Protein AF-A0A8H6MHD5-F1 (afdb_monomer_lite)

Organism: NCBI:txid2175873

pLDDT: mean 73.75, std 21.07, range [32.28, 98.0]

Radius of gyration: 32.0 Å; chains: 1; bounding box: 69×69×95 Å

Foldseek 3Di:
DDQLVVQLVQCQDADPVRHTNHQQDPLQDSSQLSLLQWHDDPPVDRDWNWIAHPQQRDIDGPDDNPDRSNVCCCVRCVPGPPNPDPSSVVSSVVVVVVVVVVVVVVPPPPDPDDDPDDDDDDDDDDDDDDDDDDDDDDDDDDDDDDDDDDDDDDQDWDWDWDDDPRDIDIDTHGDDPDDDDDDDDDDDDDDD

InterPro domains:
  IPR001370 BIR repeat [PF00653] (7-83)
  IPR001370 BIR repeat [PS50143] (7-84)
  IPR001370 BIR repeat [SM00238] (2-85)

Sequence (192 aa):
MSDYSQRLATFYADGPDGQPNTWPIAHIRPEDMAGAGFRFAAEGFNNSDAVVCDECRLHAWSWERKDNPFQQHRDGARQCSYVGTETFERHHGEFLANAASREVVDAPMTPPATPPKRTYKSRRRIKLSPIMTVCSTSPSNDQVFSTTRQEESRAEPVEVSISAGGTTVIIQVTADVGMKGRLARLLGLDLN

Secondary structure (DSSP, 8-state):
--HHHHHHHHTTSBPTTSSB-----SSS-HHHHHHHTEEE---SSTT---EEETTT--EE----TT--HHHHHHHH-TT-SSTTSHHHHHHHHHHHHHHHHHHTTTS------PPP---PPPPPPPPPPPP------------------------PPEEEEEEETTEEEEEEE-------------------

Structure (mmCIF, N/CA/C/O backbone):
data_AF-A0A8H6MHD5-F1
#
_entry.id   AF-A0A8H6MHD5-F1
#
loop_
_atom_site.group_PDB
_atom_site.id
_atom_site.type_symbol
_atom_site.label_atom_id
_atom_site.label_alt_id
_atom_site.label_comp_id
_atom_site.label_asym_id
_atom_site.label_entity_id
_atom_site.label_seq_id
_atom_site.pdbx_PDB_ins_code
_atom_site.Cartn_x
_atom_site.Cartn_y
_atom_site.Cartn_z
_atom_site.occupancy
_atom_site.B_iso_or_equiv
_atom_site.auth_seq_id
_atom_site.auth_comp_id
_atom_site.auth_asym_id
_atom_site.auth_atom_id
_atom_site.pdbx_PDB_model_num
ATOM 1 N N . MET A 1 1 ? -16.094 -5.727 -10.367 1.00 46.75 1 MET A N 1
ATOM 2 C CA . MET A 1 1 ? -14.792 -6.195 -9.844 1.00 46.75 1 MET A CA 1
ATOM 3 C C . MET A 1 1 ? -14.218 -5.044 -9.043 1.00 46.75 1 MET A C 1
ATOM 5 O O . MET A 1 1 ? -14.228 -3.938 -9.562 1.00 46.75 1 MET A O 1
ATOM 9 N N . SER A 1 2 ? -13.897 -5.247 -7.764 1.00 64.62 2 SER A N 1
ATOM 10 C CA . SER A 1 2 ? -13.432 -4.161 -6.898 1.00 64.62 2 SER A CA 1
ATOM 11 C C . SER A 1 2 ? -12.001 -3.765 -7.252 1.00 64.62 2 SER A C 1
ATOM 13 O O . SER A 1 2 ? -11.168 -4.611 -7.572 1.00 64.62 2 SER A O 1
ATOM 15 N N . ASP A 1 3 ? -11.728 -2.472 -7.138 1.00 87.44 3 ASP A N 1
ATOM 16 C CA . ASP A 1 3 ? -10.420 -1.846 -7.344 1.00 87.44 3 ASP A CA 1
ATOM 17 C C . ASP A 1 3 ? -9.305 -2.500 -6.482 1.00 87.44 3 ASP A C 1
ATOM 19 O O . ASP A 1 3 ? -8.165 -2.660 -6.910 1.00 87.44 3 ASP A O 1
ATOM 23 N N . TYR A 1 4 ? -9.667 -3.054 -5.315 1.00 94.12 4 TYR A N 1
ATOM 24 C CA . TYR A 1 4 ? -8.785 -3.874 -4.469 1.00 94.12 4 TYR A CA 1
ATOM 25 C C . TYR A 1 4 ? -8.180 -5.092 -5.186 1.00 94.12 4 TYR A C 1
ATOM 27 O O . TYR A 1 4 ? -6.971 -5.306 -5.119 1.00 94.12 4 TYR A O 1
ATOM 35 N N . SER A 1 5 ? -8.999 -5.903 -5.868 1.00 94.56 5 SER A N 1
ATOM 36 C CA . SER A 1 5 ? -8.520 -7.137 -6.507 1.00 94.56 5 SER A CA 1
ATOM 37 C C . SER A 1 5 ? -7.553 -6.841 -7.649 1.00 94.56 5 SER A C 1
ATOM 39 O O . SER A 1 5 ? -6.607 -7.596 -7.860 1.00 94.56 5 SER A O 1
ATOM 41 N N . GLN A 1 6 ? -7.770 -5.731 -8.358 1.00 93.38 6 GLN A N 1
ATOM 42 C CA . GLN A 1 6 ? -6.880 -5.281 -9.422 1.00 93.38 6 GLN A CA 1
ATOM 43 C C . GLN A 1 6 ? -5.518 -4.866 -8.863 1.00 93.38 6 GLN A C 1
ATOM 45 O O . GLN A 1 6 ? -4.493 -5.301 -9.385 1.00 93.38 6 GLN A O 1
ATOM 50 N N . ARG A 1 7 ? -5.492 -4.098 -7.767 1.00 94.69 7 ARG A N 1
ATOM 51 C CA . ARG A 1 7 ? -4.237 -3.767 -7.082 1.00 94.69 7 ARG A CA 1
ATOM 52 C C . ARG A 1 7 ? -3.519 -5.011 -6.581 1.00 94.69 7 ARG A C 1
ATOM 54 O O . ARG A 1 7 ? -2.331 -5.162 -6.844 1.00 94.69 7 ARG A O 1
ATOM 61 N N . LEU A 1 8 ? -4.232 -5.928 -5.927 1.00 95.25 8 LEU A N 1
ATOM 62 C CA . LEU A 1 8 ? -3.642 -7.152 -5.382 1.00 95.25 8 LEU A CA 1
ATOM 63 C C . LEU A 1 8 ? -3.001 -8.022 -6.470 1.00 95.25 8 LEU A C 1
ATOM 65 O O . LEU A 1 8 ? -1.913 -8.549 -6.265 1.00 95.25 8 LEU A O 1
ATOM 69 N N . ALA A 1 9 ? -3.632 -8.126 -7.641 1.00 93.19 9 ALA A N 1
ATOM 70 C CA . ALA A 1 9 ? -3.104 -8.909 -8.755 1.00 93.19 9 ALA A CA 1
ATOM 71 C C . ALA A 1 9 ? -1.700 -8.455 -9.193 1.00 93.19 9 ALA A C 1
ATOM 73 O O . ALA A 1 9 ? -0.896 -9.284 -9.608 1.00 93.19 9 ALA A O 1
ATOM 74 N N . THR A 1 10 ? -1.367 -7.166 -9.056 1.00 92.12 10 THR A N 1
ATOM 75 C CA . THR A 1 10 ? -0.044 -6.647 -9.455 1.00 92.12 10 THR A CA 1
ATOM 76 C C . THR A 1 10 ? 1.113 -7.205 -8.628 1.00 92.12 10 THR A C 1
ATOM 78 O O . THR A 1 10 ? 2.222 -7.309 -9.140 1.00 92.12 10 THR A O 1
ATOM 81 N N . PHE A 1 11 ? 0.858 -7.628 -7.388 1.00 92.56 11 PHE A N 1
ATOM 82 C CA . PHE A 1 11 ? 1.863 -8.253 -6.521 1.00 92.56 11 PHE A CA 1
ATOM 83 C C . PHE A 1 11 ? 2.180 -9.703 -6.904 1.00 92.56 11 PHE A C 1
ATOM 85 O O . PHE A 1 11 ? 3.102 -10.286 -6.343 1.00 92.56 11 PHE A O 1
ATOM 92 N N . TYR A 1 12 ? 1.402 -10.277 -7.824 1.00 91.19 12 TYR A N 1
ATOM 93 C CA . TYR A 1 12 ? 1.521 -11.662 -8.276 1.00 91.19 12 TYR A CA 1
ATOM 94 C C . TYR A 1 12 ? 1.626 -11.774 -9.805 1.00 91.19 12 TYR A C 1
ATOM 96 O O . TYR A 1 12 ? 1.593 -12.879 -10.340 1.00 91.19 12 TYR A O 1
ATOM 104 N N . ALA A 1 13 ? 1.694 -10.647 -10.518 1.00 87.31 13 ALA A N 1
ATOM 105 C CA . ALA A 1 13 ? 1.804 -10.626 -11.971 1.00 87.31 13 ALA A CA 1
ATOM 106 C C . ALA A 1 13 ? 3.226 -10.993 -12.415 1.00 87.31 13 ALA A C 1
ATOM 108 O O . ALA A 1 13 ? 4.191 -10.669 -11.727 1.00 87.31 13 ALA A O 1
ATOM 109 N N . ASP A 1 14 ? 3.375 -11.597 -13.589 1.00 85.19 14 ASP A N 1
ATOM 110 C CA . ASP A 1 14 ? 4.699 -11.855 -14.153 1.00 85.19 14 ASP A CA 1
ATOM 111 C C . ASP A 1 14 ? 5.391 -10.545 -14.568 1.00 85.19 14 ASP A C 1
ATOM 113 O O . ASP A 1 14 ? 4.764 -9.584 -15.027 1.00 85.19 14 ASP A O 1
ATOM 117 N N . GLY A 1 15 ? 6.699 -10.496 -14.354 1.00 76.88 15 GLY A N 1
ATOM 118 C CA . GLY A 1 15 ? 7.602 -9.443 -14.781 1.00 76.88 15 GLY A CA 1
ATOM 119 C C . GLY A 1 15 ? 7.849 -9.468 -16.293 1.00 76.88 15 GLY A C 1
ATOM 120 O O . GLY A 1 15 ? 7.508 -10.431 -16.986 1.00 76.88 15 GLY A O 1
ATOM 121 N N . PRO A 1 16 ? 8.450 -8.400 -16.843 1.00 73.81 16 PRO A N 1
ATOM 122 C CA . PRO A 1 16 ? 8.707 -8.276 -18.280 1.00 73.81 16 PRO A CA 1
ATOM 123 C C . PRO A 1 16 ? 9.702 -9.317 -18.824 1.00 73.81 16 PRO A C 1
ATOM 125 O O . PRO A 1 16 ? 9.730 -9.568 -20.026 1.00 73.81 16 PRO A O 1
ATOM 128 N N . ASP A 1 17 ? 10.507 -9.925 -17.954 1.00 79.06 17 ASP A N 1
ATOM 129 C CA . ASP A 1 17 ? 11.437 -11.021 -18.235 1.00 79.06 17 ASP A CA 1
ATOM 130 C C . ASP A 1 17 ? 10.783 -12.416 -18.135 1.00 79.06 17 ASP A C 1
ATOM 132 O O . ASP A 1 17 ? 11.456 -13.432 -18.318 1.00 79.06 17 ASP A O 1
ATOM 136 N N . GLY A 1 18 ? 9.473 -12.477 -17.866 1.00 75.81 18 GLY A N 1
ATOM 137 C CA . GLY A 1 18 ? 8.729 -13.720 -17.665 1.00 75.81 18 GLY A CA 1
ATOM 138 C C . GLY A 1 18 ? 8.979 -14.376 -16.305 1.00 75.81 18 GLY A C 1
ATOM 139 O O . GLY A 1 18 ? 8.553 -15.513 -16.101 1.00 75.81 18 GLY A O 1
ATOM 140 N N . GLN A 1 19 ? 9.668 -13.697 -15.379 1.00 75.88 19 GLN A N 1
ATOM 141 C CA . GLN A 1 19 ? 9.810 -14.143 -13.993 1.00 75.88 19 GLN A CA 1
ATOM 142 C C . GLN A 1 19 ? 8.680 -13.570 -13.134 1.00 75.88 19 GLN A C 1
ATOM 144 O O . GLN A 1 19 ? 8.294 -12.425 -13.339 1.00 75.88 19 GLN A O 1
ATOM 149 N N . PRO A 1 20 ? 8.144 -14.308 -12.150 1.00 73.19 20 PRO A N 1
ATOM 150 C CA . PRO A 1 20 ? 7.066 -13.797 -11.310 1.00 73.19 20 PRO A CA 1
ATOM 151 C C . PRO A 1 20 ? 7.545 -12.592 -10.493 1.00 73.19 20 PRO A C 1
ATOM 153 O O . PRO A 1 20 ? 8.543 -12.688 -9.768 1.00 73.19 20 PRO A O 1
ATOM 156 N N . ASN A 1 21 ? 6.810 -11.474 -10.546 1.00 76.25 21 ASN A N 1
ATOM 157 C CA . ASN A 1 21 ? 7.061 -10.363 -9.636 1.00 76.25 21 ASN A CA 1
ATOM 158 C C . ASN A 1 21 ? 6.780 -10.851 -8.219 1.00 76.25 21 ASN A C 1
ATOM 160 O O . ASN A 1 21 ? 5.635 -11.089 -7.843 1.00 76.25 21 ASN A O 1
ATOM 164 N N . THR A 1 22 ? 7.838 -11.041 -7.441 1.00 82.81 22 THR A N 1
ATOM 165 C CA . THR A 1 22 ? 7.714 -11.515 -6.068 1.00 82.81 22 THR A CA 1
ATOM 166 C C . THR A 1 22 ? 7.890 -10.328 -5.147 1.00 82.81 22 THR A C 1
ATOM 168 O O . THR A 1 22 ? 8.974 -9.750 -5.086 1.00 82.81 22 THR A O 1
ATOM 171 N N . TRP A 1 23 ? 6.822 -9.967 -4.435 1.00 90.44 23 TRP A N 1
ATOM 172 C CA . TRP A 1 23 ? 6.888 -8.970 -3.373 1.00 90.44 23 TRP A CA 1
ATOM 173 C C . TRP A 1 23 ? 8.007 -9.341 -2.380 1.00 90.44 23 TRP A C 1
ATOM 175 O O . TRP A 1 23 ? 7.917 -10.392 -1.737 1.00 90.44 23 TRP A O 1
ATOM 185 N N . PRO A 1 24 ? 9.072 -8.525 -2.249 1.00 89.69 24 PRO A N 1
ATOM 186 C CA . PRO A 1 24 ? 10.291 -8.955 -1.562 1.00 89.69 24 PRO A CA 1
ATOM 187 C C . PRO A 1 24 ? 10.192 -8.858 -0.034 1.00 89.69 24 PRO A C 1
ATOM 189 O O . PRO A 1 24 ? 11.095 -9.286 0.688 1.00 89.69 24 PRO A O 1
ATOM 192 N N . ILE A 1 25 ? 9.095 -8.300 0.486 1.00 91.31 25 ILE A N 1
ATOM 193 C CA . ILE A 1 25 ? 8.945 -7.972 1.901 1.00 91.31 25 ILE A CA 1
ATOM 194 C C . ILE A 1 25 ? 8.013 -8.961 2.596 1.00 91.31 25 ILE A C 1
ATOM 196 O O . ILE A 1 25 ? 6.811 -8.991 2.369 1.00 91.31 25 ILE A O 1
ATOM 200 N N . ALA A 1 26 ? 8.561 -9.740 3.529 1.00 90.56 26 ALA A N 1
ATOM 201 C CA . ALA A 1 26 ? 7.795 -10.759 4.251 1.00 90.56 26 ALA A CA 1
ATOM 202 C C . ALA A 1 26 ? 6.928 -10.211 5.403 1.00 90.56 26 ALA A C 1
ATOM 204 O O . ALA A 1 26 ? 6.016 -10.891 5.876 1.00 90.56 26 ALA A O 1
ATOM 205 N N . HIS A 1 27 ? 7.248 -9.024 5.928 1.00 89.75 27 HIS A N 1
ATOM 206 C CA . HIS A 1 27 ? 6.610 -8.499 7.140 1.00 89.75 27 HIS A CA 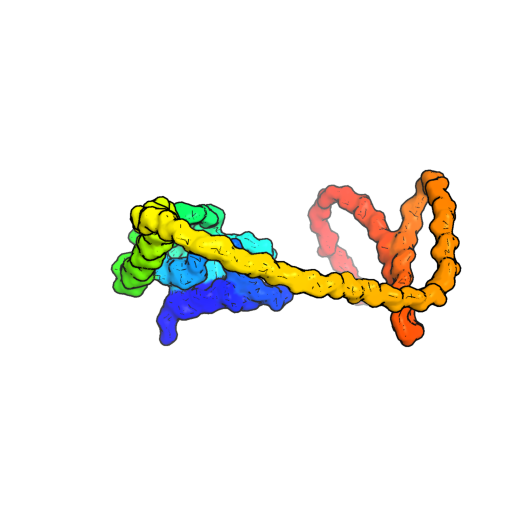1
ATOM 207 C C . HIS A 1 27 ? 5.372 -7.631 6.864 1.00 89.75 27 HIS A C 1
ATOM 209 O O . HIS A 1 27 ? 4.510 -7.557 7.736 1.00 89.75 27 HIS A O 1
ATOM 215 N N . ILE A 1 28 ? 5.253 -7.053 5.665 1.00 94.50 28 ILE A N 1
ATOM 216 C CA . ILE A 1 28 ? 4.036 -6.400 5.168 1.00 94.50 28 ILE A CA 1
ATOM 217 C C . ILE A 1 28 ? 3.480 -7.264 4.049 1.00 94.50 28 ILE A C 1
ATOM 219 O O . ILE A 1 28 ? 4.219 -7.647 3.143 1.00 94.50 28 ILE A O 1
ATOM 223 N N . ARG A 1 29 ? 2.190 -7.585 4.103 1.00 95.00 29 ARG A N 1
ATOM 224 C CA . ARG A 1 29 ? 1.586 -8.473 3.113 1.00 95.00 29 ARG A CA 1
ATOM 225 C C . ARG A 1 29 ? 1.135 -7.689 1.877 1.00 95.00 29 ARG A C 1
ATOM 227 O O . ARG A 1 29 ? 0.675 -6.554 2.020 1.00 95.00 29 ARG A O 1
ATOM 234 N N . PRO A 1 30 ? 1.147 -8.309 0.684 1.00 96.06 30 PRO A N 1
ATOM 235 C CA . PRO A 1 30 ? 0.515 -7.746 -0.510 1.00 96.06 30 PRO A CA 1
ATOM 236 C C . PRO A 1 30 ? -0.940 -7.314 -0.289 1.00 96.06 30 PRO A C 1
ATOM 238 O O . PRO A 1 30 ? -1.372 -6.284 -0.802 1.00 96.06 30 PRO A O 1
ATOM 241 N N . GLU A 1 31 ? -1.694 -8.070 0.518 1.00 96.44 31 GLU A N 1
ATOM 242 C CA . GLU A 1 31 ? -3.085 -7.740 0.845 1.00 96.44 31 GLU A CA 1
ATOM 243 C C . GLU A 1 31 ? -3.211 -6.417 1.606 1.00 96.44 31 GLU A C 1
ATOM 245 O O . GLU A 1 31 ? -4.142 -5.655 1.341 1.00 96.44 31 GLU A O 1
ATOM 250 N N . ASP A 1 32 ? -2.270 -6.130 2.509 1.00 97.31 32 ASP A N 1
ATOM 251 C CA . ASP A 1 32 ? -2.256 -4.900 3.302 1.00 97.31 32 ASP A CA 1
ATOM 252 C C . ASP A 1 32 ? -1.914 -3.696 2.411 1.00 97.31 32 ASP A C 1
ATOM 254 O O . ASP A 1 32 ? -2.564 -2.655 2.499 1.00 97.31 32 ASP A O 1
ATOM 258 N N . MET A 1 33 ? -0.965 -3.859 1.481 1.00 97.31 33 MET A N 1
ATOM 259 C CA . MET A 1 33 ? -0.626 -2.830 0.489 1.00 97.31 33 MET A CA 1
ATOM 260 C C . MET A 1 33 ? -1.803 -2.526 -0.447 1.00 97.31 33 MET A C 1
ATOM 262 O O . MET A 1 33 ? -2.178 -1.364 -0.631 1.00 97.31 33 MET A O 1
ATOM 266 N N . ALA A 1 34 ? -2.438 -3.565 -0.995 1.00 97.25 34 ALA A N 1
ATOM 267 C CA . ALA A 1 34 ? -3.617 -3.419 -1.845 1.00 97.25 34 ALA A CA 1
ATOM 268 C C . ALA A 1 34 ? -4.802 -2.807 -1.080 1.00 97.25 34 ALA A C 1
ATOM 270 O O . ALA A 1 34 ? -5.536 -1.975 -1.627 1.00 97.25 34 ALA A O 1
ATOM 271 N N . GLY A 1 35 ? -4.973 -3.168 0.194 1.00 96.94 35 GLY A N 1
ATOM 272 C CA . GLY A 1 35 ? -5.966 -2.585 1.095 1.00 96.94 35 GLY A CA 1
ATOM 273 C C . GLY A 1 35 ? -5.718 -1.097 1.340 1.00 96.94 35 GLY A C 1
ATOM 274 O O . GLY A 1 35 ? -6.651 -0.296 1.244 1.00 96.94 35 GLY A O 1
ATOM 275 N N . ALA A 1 36 ? -4.455 -0.719 1.540 1.00 97.50 36 ALA A N 1
ATOM 276 C CA . ALA A 1 36 ? -4.022 0.664 1.696 1.00 97.50 36 ALA A CA 1
ATOM 277 C C . ALA A 1 36 ? -4.121 1.484 0.403 1.00 97.50 36 ALA A C 1
ATOM 279 O O . ALA A 1 36 ? -4.013 2.699 0.468 1.00 97.50 36 ALA A O 1
ATOM 280 N N . GLY A 1 37 ? -4.406 0.877 -0.754 1.00 96.62 37 GLY A N 1
ATOM 281 C CA . GLY A 1 37 ? -4.622 1.597 -2.015 1.00 96.62 37 GLY A CA 1
ATOM 282 C C . GLY A 1 37 ? -3.420 1.590 -2.951 1.00 96.62 37 GLY A C 1
ATOM 283 O O . GLY A 1 37 ? -3.415 2.331 -3.933 1.00 96.62 37 GLY A O 1
ATOM 284 N N . PHE A 1 38 ? -2.417 0.764 -2.660 1.00 96.75 38 PHE A N 1
ATOM 285 C CA . PHE A 1 38 ? -1.200 0.652 -3.445 1.00 96.75 38 PHE A CA 1
ATOM 286 C C . PHE A 1 38 ? -1.224 -0.559 -4.380 1.00 96.75 38 PHE A C 1
ATOM 288 O O . PHE A 1 38 ? -1.668 -1.643 -4.004 1.00 96.75 38 PHE A O 1
ATOM 295 N N . ARG A 1 39 ? -0.699 -0.381 -5.591 1.00 94.94 39 ARG A N 1
ATOM 296 C CA . ARG A 1 39 ? -0.308 -1.463 -6.499 1.00 94.94 39 ARG A CA 1
ATOM 297 C C . ARG A 1 39 ? 1.210 -1.581 -6.550 1.00 94.94 39 ARG A C 1
ATOM 299 O O . ARG A 1 39 ? 1.915 -0.589 -6.357 1.00 94.94 39 ARG A O 1
ATOM 306 N N . PHE A 1 40 ? 1.706 -2.775 -6.843 1.00 93.81 40 PHE A N 1
ATOM 307 C CA . PHE A 1 40 ? 3.133 -3.021 -6.977 1.00 93.81 40 PHE A CA 1
ATOM 308 C C . PHE A 1 40 ? 3.697 -2.305 -8.210 1.00 93.81 40 PHE A C 1
ATOM 310 O O . PHE A 1 40 ? 3.130 -2.379 -9.306 1.00 93.81 40 PHE A O 1
ATOM 317 N N . ALA A 1 41 ? 4.803 -1.586 -8.025 1.00 90.12 41 ALA A N 1
ATOM 318 C CA . ALA A 1 41 ? 5.526 -0.900 -9.085 1.00 90.12 41 ALA A CA 1
ATOM 319 C C . ALA A 1 41 ? 6.816 -1.674 -9.386 1.00 90.12 41 ALA A C 1
ATOM 321 O O . ALA A 1 41 ? 7.890 -1.357 -8.878 1.00 90.12 41 ALA A O 1
ATOM 322 N N . ALA A 1 42 ? 6.699 -2.706 -10.226 1.00 74.25 42 ALA A N 1
ATOM 323 C CA . ALA A 1 42 ? 7.834 -3.474 -10.730 1.00 74.25 42 ALA A CA 1
ATOM 324 C C . ALA A 1 42 ? 8.644 -2.638 -11.745 1.00 74.25 42 ALA A C 1
ATOM 326 O O . ALA A 1 42 ? 8.557 -2.829 -12.958 1.00 74.25 42 ALA A O 1
ATOM 327 N N . GLU A 1 43 ? 9.392 -1.644 -11.267 1.00 65.94 43 GLU A N 1
ATOM 328 C CA . GLU A 1 43 ? 10.255 -0.804 -12.102 1.00 65.94 43 GLU A CA 1
ATOM 329 C C . GLU A 1 43 ? 11.536 -1.550 -12.484 1.00 65.94 43 GLU A C 1
ATOM 331 O O . GLU A 1 43 ? 12.561 -1.303 -11.874 1.00 65.94 43 GLU A O 1
ATOM 336 N N . GLY A 1 44 ? 11.500 -2.469 -13.458 1.00 60.00 44 GLY A N 1
ATOM 337 C CA . GLY A 1 44 ? 12.671 -2.988 -14.205 1.00 60.00 44 GLY A CA 1
ATOM 338 C C . GLY A 1 44 ? 13.855 -3.596 -13.420 1.00 60.00 44 GLY A C 1
ATOM 339 O O . GLY A 1 44 ? 14.800 -4.091 -14.030 1.00 60.00 44 GLY A O 1
ATOM 340 N N . PHE A 1 45 ? 13.814 -3.569 -12.093 1.00 63.31 45 PHE A N 1
ATOM 341 C CA . PHE A 1 45 ? 14.812 -4.041 -11.158 1.00 63.31 45 PHE A CA 1
ATOM 342 C C . PHE A 1 45 ? 14.163 -5.157 -10.350 1.00 63.31 45 PHE A C 1
ATOM 344 O O . PHE A 1 45 ? 13.249 -4.930 -9.551 1.00 63.31 45 PHE A O 1
ATOM 351 N N . ASN A 1 46 ? 14.655 -6.373 -10.557 1.00 62.25 46 ASN A N 1
ATOM 352 C CA . ASN A 1 46 ? 14.282 -7.515 -9.739 1.00 62.25 46 ASN A CA 1
ATOM 353 C C . ASN A 1 46 ? 14.670 -7.182 -8.290 1.00 62.25 46 ASN A C 1
ATOM 355 O O . ASN A 1 46 ? 15.839 -6.894 -8.039 1.00 62.25 46 ASN A O 1
ATOM 359 N N . ASN A 1 47 ? 13.695 -7.197 -7.368 1.00 72.50 47 ASN A N 1
ATOM 360 C CA . ASN A 1 47 ? 13.811 -6.863 -5.933 1.00 72.50 47 ASN A CA 1
ATOM 361 C C . ASN A 1 47 ? 13.478 -5.415 -5.497 1.00 72.50 47 ASN A C 1
ATOM 363 O O . ASN A 1 47 ? 13.853 -5.017 -4.394 1.00 72.50 47 ASN A O 1
ATOM 367 N N . SER A 1 48 ? 12.762 -4.624 -6.301 1.00 86.69 48 SER A N 1
ATOM 368 C CA . SER A 1 48 ? 12.162 -3.374 -5.800 1.00 86.69 48 SER A CA 1
ATOM 369 C C . SER A 1 48 ? 10.977 -3.662 -4.869 1.00 86.69 48 SER A C 1
ATOM 371 O O . SER A 1 48 ? 10.185 -4.564 -5.132 1.00 86.69 48 SER A O 1
ATOM 373 N N . ASP A 1 49 ? 10.833 -2.885 -3.799 1.00 92.88 49 ASP A N 1
ATOM 374 C CA . ASP A 1 49 ? 9.658 -2.859 -2.921 1.00 92.88 49 ASP A CA 1
ATOM 375 C C . ASP A 1 49 ? 8.754 -1.643 -3.191 1.00 92.88 49 ASP A C 1
ATOM 377 O O . ASP A 1 49 ? 7.897 -1.283 -2.377 1.00 92.88 49 ASP A O 1
ATOM 381 N N . ALA A 1 50 ? 8.950 -0.992 -4.338 1.00 94.12 50 ALA A N 1
ATOM 382 C CA . ALA A 1 50 ? 8.203 0.191 -4.708 1.00 94.12 50 ALA A CA 1
ATOM 383 C C . ALA A 1 50 ? 6.732 -0.132 -4.982 1.00 94.12 50 ALA A C 1
ATOM 385 O O . ALA A 1 50 ? 6.370 -1.111 -5.643 1.00 94.12 50 ALA A O 1
ATOM 386 N N . VAL A 1 51 ? 5.866 0.752 -4.505 1.00 95.75 51 VAL A N 1
ATOM 387 C CA . VAL A 1 51 ? 4.430 0.702 -4.739 1.00 95.75 51 VAL A CA 1
ATOM 388 C C . VAL A 1 51 ? 3.903 2.090 -5.078 1.00 95.75 51 VAL A C 1
ATOM 390 O O . VAL A 1 51 ? 4.486 3.110 -4.705 1.00 95.75 51 VAL A O 1
ATOM 393 N N . VAL A 1 52 ? 2.779 2.134 -5.788 1.00 95.94 52 VAL A N 1
ATOM 394 C CA . VAL A 1 52 ? 2.141 3.383 -6.210 1.00 95.94 52 VAL A CA 1
ATOM 395 C C . VAL A 1 52 ? 0.639 3.324 -5.987 1.00 95.94 52 VAL A C 1
ATOM 397 O O . VAL A 1 52 ? 0.011 2.293 -6.213 1.00 95.94 52 VAL A O 1
ATOM 400 N N . CYS A 1 53 ? 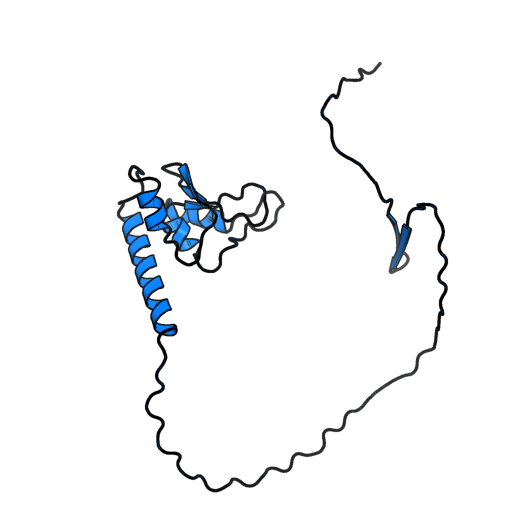0.043 4.426 -5.538 1.00 96.56 53 CYS A N 1
ATOM 401 C CA . CYS A 1 53 ? -1.409 4.539 -5.467 1.00 96.56 53 CYS A CA 1
ATOM 402 C C . CYS A 1 53 ? -2.004 4.914 -6.832 1.00 96.56 53 CYS A C 1
ATOM 404 O O . CYS A 1 53 ? -1.504 5.808 -7.518 1.00 96.56 53 CYS A O 1
ATOM 406 N N . ASP A 1 54 ? -3.102 4.269 -7.222 1.00 91.44 54 ASP A N 1
ATOM 407 C CA . ASP A 1 54 ? -3.764 4.559 -8.496 1.00 91.44 54 ASP A CA 1
ATOM 408 C C . ASP A 1 54 ? -4.477 5.913 -8.522 1.00 91.44 54 ASP A C 1
ATOM 410 O O . ASP A 1 54 ? -4.445 6.591 -9.549 1.00 91.44 54 ASP A O 1
ATOM 414 N N . GLU A 1 55 ? -5.009 6.342 -7.380 1.00 94.75 55 GLU A N 1
ATOM 415 C CA . GLU A 1 55 ? -5.805 7.563 -7.253 1.00 94.75 55 GLU A CA 1
ATOM 416 C C . GLU A 1 55 ? -4.945 8.822 -7.096 1.00 94.75 55 GLU A C 1
ATOM 418 O O . GLU A 1 55 ? -5.103 9.794 -7.831 1.00 94.75 55 GLU A O 1
ATOM 423 N N . CYS A 1 56 ? -4.003 8.818 -6.147 1.00 95.88 56 CYS A N 1
ATOM 424 C CA . CYS A 1 56 ? -3.197 10.003 -5.827 1.00 95.88 56 CYS A CA 1
ATOM 425 C C . CYS A 1 56 ? -1.771 9.961 -6.383 1.00 95.88 56 CYS A C 1
ATOM 427 O O . CYS A 1 56 ? -1.040 10.940 -6.245 1.00 95.88 56 CYS A O 1
ATOM 429 N N . ARG A 1 57 ? -1.355 8.837 -6.986 1.00 95.31 57 ARG A N 1
ATOM 430 C CA . ARG A 1 57 ? 0.008 8.620 -7.507 1.00 95.31 57 ARG A CA 1
ATOM 431 C C . ARG A 1 57 ? 1.125 8.777 -6.471 1.00 95.31 57 ARG A C 1
ATOM 433 O O . ARG A 1 57 ? 2.282 8.958 -6.848 1.00 95.31 57 ARG A O 1
ATOM 440 N N . LEU A 1 58 ? 0.812 8.670 -5.178 1.00 95.94 58 LEU A N 1
ATOM 441 C CA . LEU A 1 58 ? 1.826 8.569 -4.133 1.00 95.94 58 LEU A CA 1
ATOM 442 C C . LEU A 1 58 ? 2.688 7.330 -4.396 1.00 95.94 58 LEU A C 1
ATOM 444 O O . LEU A 1 58 ? 2.151 6.224 -4.466 1.00 95.94 58 LEU A O 1
ATOM 448 N N . HIS A 1 59 ? 3.995 7.536 -4.544 1.00 95.25 59 HIS A N 1
ATOM 449 C CA . HIS A 1 59 ? 4.991 6.472 -4.645 1.00 95.25 59 HIS A CA 1
ATOM 450 C C . HIS A 1 59 ? 5.652 6.282 -3.280 1.00 95.25 59 HIS A C 1
ATOM 452 O O . HIS A 1 59 ? 6.013 7.262 -2.627 1.00 95.25 59 HIS A O 1
ATOM 458 N N . ALA A 1 60 ? 5.803 5.032 -2.858 1.00 95.44 60 ALA A N 1
ATOM 459 C CA . ALA A 1 60 ? 6.443 4.663 -1.602 1.00 95.44 60 ALA A CA 1
ATOM 460 C C . ALA A 1 60 ? 7.317 3.420 -1.808 1.00 95.44 60 ALA A C 1
ATOM 462 O O . ALA A 1 60 ? 6.959 2.525 -2.570 1.00 95.44 60 ALA A O 1
ATOM 463 N N . TRP A 1 61 ? 8.469 3.391 -1.150 1.00 94.62 61 TRP A N 1
ATOM 464 C CA . TRP A 1 61 ? 9.491 2.346 -1.243 1.00 94.62 61 TRP A CA 1
ATOM 465 C C . TRP A 1 61 ? 10.339 2.368 0.033 1.00 94.62 61 TRP A C 1
ATOM 467 O O . TRP A 1 61 ? 10.185 3.276 0.854 1.00 94.62 61 TRP A O 1
ATOM 477 N N . SER A 1 62 ? 11.275 1.426 0.166 1.00 93.75 62 SER A N 1
ATOM 478 C CA . SER A 1 62 ? 12.128 1.269 1.351 1.00 93.75 62 SER A CA 1
ATOM 479 C C . SER A 1 62 ? 11.328 1.010 2.632 1.00 93.75 62 SER A C 1
ATOM 481 O O . SER A 1 62 ? 11.563 1.647 3.658 1.00 93.75 62 SER A O 1
ATOM 483 N N . TRP A 1 63 ? 10.382 0.077 2.566 1.00 95.69 63 TRP A N 1
ATOM 484 C CA . TRP A 1 63 ? 9.491 -0.252 3.671 1.00 95.69 63 TRP A CA 1
ATOM 485 C C . TRP A 1 63 ? 10.211 -0.999 4.799 1.00 95.69 63 TRP A C 1
ATOM 487 O O . TRP A 1 63 ? 10.902 -2.003 4.592 1.00 95.69 63 TRP A O 1
ATOM 497 N N . GLU A 1 64 ? 9.983 -0.538 6.023 1.00 94.62 64 GLU A N 1
ATOM 498 C CA . GLU A 1 64 ? 10.530 -1.103 7.245 1.00 94.62 64 GLU A CA 1
ATOM 499 C C . GLU A 1 64 ? 9.483 -1.862 8.069 1.00 94.62 64 GLU A C 1
ATOM 501 O O . GLU A 1 64 ? 8.272 -1.673 7.969 1.00 94.62 64 GLU A O 1
ATOM 506 N N . ARG A 1 65 ? 9.966 -2.695 9.001 1.00 92.38 65 ARG A N 1
ATOM 507 C CA . ARG A 1 65 ? 9.119 -3.566 9.835 1.00 92.38 65 ARG A CA 1
ATOM 508 C C . ARG A 1 65 ? 8.069 -2.836 10.669 1.00 92.38 65 ARG A C 1
ATOM 510 O O . ARG A 1 65 ? 7.094 -3.458 11.083 1.00 92.38 65 ARG A O 1
ATOM 517 N N . LYS A 1 66 ? 8.305 -1.565 10.974 1.00 92.50 66 LYS A N 1
ATOM 518 C CA . LYS A 1 66 ? 7.420 -0.742 11.804 1.00 92.50 66 LYS A CA 1
ATOM 519 C C . LYS A 1 66 ? 6.460 0.105 10.976 1.00 92.50 66 LYS A C 1
ATOM 521 O O . LYS A 1 66 ? 5.599 0.757 11.565 1.00 92.50 66 LYS A O 1
ATOM 526 N N . ASP A 1 67 ? 6.602 0.100 9.657 1.00 95.56 67 ASP A N 1
ATOM 527 C CA . ASP A 1 67 ? 5.807 0.957 8.799 1.00 95.56 67 ASP A CA 1
ATOM 528 C C . ASP A 1 67 ? 4.375 0.442 8.700 1.00 95.56 67 ASP A C 1
ATOM 530 O O . ASP A 1 67 ? 4.102 -0.758 8.616 1.00 95.56 67 ASP A O 1
ATOM 534 N N . ASN A 1 68 ? 3.439 1.387 8.712 1.00 96.94 68 ASN A N 1
ATOM 535 C CA . ASN A 1 68 ? 2.027 1.129 8.497 1.00 96.94 68 ASN A CA 1
ATOM 536 C C . ASN A 1 68 ? 1.633 1.705 7.126 1.00 96.94 68 ASN A C 1
ATOM 538 O O . ASN A 1 68 ? 1.563 2.933 6.991 1.00 96.94 68 ASN A O 1
ATOM 542 N N . PRO A 1 69 ? 1.309 0.855 6.132 1.00 97.56 69 PRO A N 1
ATOM 543 C CA . PRO A 1 69 ? 0.921 1.300 4.793 1.00 97.56 69 PRO A CA 1
ATOM 544 C C . PRO A 1 69 ? -0.237 2.306 4.781 1.00 97.56 69 PRO A C 1
ATOM 546 O O . PRO A 1 69 ? -0.223 3.271 4.017 1.00 97.56 69 PRO A O 1
ATOM 549 N N . PHE A 1 70 ? -1.223 2.135 5.664 1.00 98.00 70 PHE A N 1
ATOM 550 C CA . PHE A 1 70 ? -2.381 3.025 5.758 1.00 98.00 70 PHE A CA 1
ATOM 551 C C . PHE A 1 70 ? -2.003 4.397 6.323 1.00 98.00 70 PHE A C 1
ATOM 553 O O . PHE A 1 70 ? -2.486 5.420 5.833 1.00 98.00 70 PHE A O 1
ATOM 560 N N . GLN A 1 71 ? -1.124 4.440 7.329 1.00 97.81 71 GLN A N 1
ATOM 561 C CA . GLN A 1 71 ? -0.624 5.706 7.874 1.00 97.81 71 GLN A CA 1
ATOM 562 C C . GLN A 1 71 ? 0.253 6.430 6.858 1.00 97.81 71 GLN A C 1
ATOM 564 O O . GLN A 1 71 ? 0.034 7.612 6.608 1.00 97.81 71 GLN A O 1
ATOM 569 N N . GLN A 1 72 ? 1.166 5.714 6.201 1.00 97.62 72 GLN A N 1
ATOM 570 C CA . GLN A 1 72 ? 2.034 6.293 5.181 1.00 97.62 72 GLN A CA 1
ATOM 571 C C . GLN A 1 72 ? 1.234 6.883 4.016 1.00 97.62 72 GLN A C 1
ATOM 573 O O . GLN A 1 72 ? 1.550 7.978 3.552 1.00 97.62 72 GLN A O 1
ATOM 578 N N . HIS A 1 73 ? 0.145 6.233 3.593 1.00 97.75 73 HIS A N 1
ATOM 579 C CA . HIS A 1 73 ? -0.755 6.814 2.599 1.00 97.75 73 HIS A CA 1
ATOM 580 C C . HIS A 1 73 ? -1.478 8.058 3.134 1.00 97.75 73 HIS A C 1
ATOM 582 O O . HIS A 1 73 ? -1.462 9.108 2.489 1.00 97.75 73 HIS A O 1
ATOM 588 N N . ARG A 1 74 ? -2.072 7.983 4.333 1.00 97.38 74 ARG A N 1
ATOM 589 C CA . ARG A 1 74 ? -2.759 9.126 4.956 1.00 97.38 74 ARG A CA 1
ATOM 590 C C . ARG A 1 74 ? -1.856 10.344 5.103 1.00 97.38 74 ARG A C 1
ATOM 592 O O . ARG A 1 74 ? -2.303 11.457 4.840 1.00 97.38 74 ARG A O 1
ATOM 599 N N . ASP A 1 75 ? -0.619 10.147 5.536 1.00 97.19 75 ASP A N 1
ATOM 600 C CA . ASP A 1 75 ? 0.318 11.236 5.794 1.00 97.19 75 ASP A CA 1
ATOM 601 C C . ASP A 1 75 ? 0.992 11.740 4.516 1.00 97.19 75 ASP A C 1
ATOM 603 O O . ASP A 1 75 ? 1.171 12.951 4.373 1.00 97.19 75 ASP A O 1
ATOM 607 N N . GLY A 1 76 ? 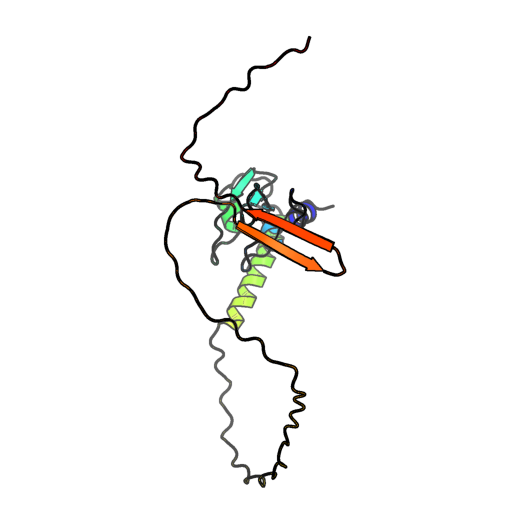1.291 10.845 3.569 1.00 96.06 76 GLY A N 1
ATOM 608 C CA . GLY A 1 76 ? 1.895 11.183 2.281 1.00 96.06 76 GLY A CA 1
ATOM 609 C C . GLY A 1 76 ? 0.933 11.836 1.284 1.00 96.06 76 GLY A C 1
ATOM 610 O O . GLY A 1 76 ? 1.364 12.649 0.471 1.00 96.06 76 GLY A O 1
ATOM 611 N N . ALA A 1 77 ? -0.369 11.528 1.345 1.00 95.75 77 ALA A N 1
ATOM 612 C CA . ALA A 1 77 ? -1.377 12.070 0.430 1.00 95.75 77 ALA A CA 1
ATOM 613 C C . ALA A 1 77 ? -2.745 12.279 1.109 1.00 95.75 77 ALA A C 1
ATOM 615 O O . ALA A 1 77 ? -3.737 11.622 0.792 1.00 95.75 77 ALA A O 1
ATOM 616 N N . ARG A 1 78 ? -2.823 13.273 2.005 1.00 93.25 78 ARG A N 1
ATOM 617 C CA . ARG A 1 78 ? -4.040 13.623 2.774 1.00 93.25 78 ARG A CA 1
ATOM 618 C C . ARG A 1 78 ? -5.284 13.929 1.927 1.00 93.25 78 ARG A C 1
ATOM 620 O O . ARG A 1 78 ? -6.391 13.856 2.444 1.00 93.25 78 ARG A O 1
ATOM 627 N N . GLN A 1 79 ? -5.101 14.320 0.666 1.00 95.44 79 GLN A N 1
ATOM 628 C CA . GLN A 1 79 ? -6.179 14.685 -0.265 1.00 95.44 79 GLN A CA 1
ATOM 629 C C . GLN A 1 79 ? -6.547 13.558 -1.245 1.00 95.44 79 GLN A C 1
ATOM 631 O O . GLN A 1 79 ? -7.295 13.790 -2.191 1.00 95.44 79 GLN A O 1
ATOM 636 N N . CYS A 1 80 ? -6.011 12.349 -1.058 1.00 97.19 80 CYS A N 1
ATOM 637 C CA . CYS A 1 80 ? -6.353 11.202 -1.891 1.00 97.19 80 CYS A CA 1
ATOM 638 C C . CYS A 1 80 ? -7.844 10.843 -1.758 1.00 97.19 80 CYS A C 1
ATOM 640 O O . CYS A 1 80 ? -8.342 10.693 -0.645 1.00 97.19 80 CYS A O 1
ATOM 642 N N . SER A 1 81 ? -8.533 10.644 -2.887 1.00 95.94 81 SER A N 1
ATOM 643 C CA . SER A 1 81 ? -9.950 10.239 -2.962 1.00 95.94 81 SER A CA 1
ATOM 644 C C . SER A 1 81 ? -10.231 8.880 -2.315 1.00 95.94 81 SER A C 1
ATOM 646 O O . SER A 1 81 ? -11.339 8.645 -1.840 1.00 95.94 81 SER A O 1
ATOM 648 N N . TYR A 1 82 ? -9.242 7.982 -2.294 1.00 95.75 82 TYR A N 1
ATOM 649 C CA . TYR A 1 82 ? -9.366 6.657 -1.686 1.00 95.75 82 TYR A CA 1
ATOM 650 C C . TYR A 1 82 ? -9.220 6.682 -0.161 1.00 95.75 82 TYR A C 1
ATOM 652 O O . TYR A 1 82 ? -9.833 5.872 0.539 1.00 95.75 82 TYR A O 1
ATOM 660 N N . VAL A 1 83 ? -8.417 7.607 0.370 1.00 96.25 83 VAL A N 1
ATOM 661 C CA . VAL A 1 83 ? -8.165 7.721 1.809 1.00 96.25 83 VAL A CA 1
ATOM 662 C C . VAL A 1 83 ? -9.436 8.200 2.514 1.00 96.25 83 VAL A C 1
ATOM 664 O O . VAL A 1 83 ? -10.029 9.204 2.135 1.00 96.25 83 VAL A O 1
ATOM 667 N N . GLY A 1 84 ? -9.859 7.480 3.557 1.00 94.44 84 GLY A N 1
ATOM 668 C CA . GLY A 1 84 ? -11.093 7.770 4.299 1.00 94.44 84 GLY A CA 1
ATOM 669 C C . GLY A 1 84 ? -12.370 7.184 3.683 1.00 94.44 84 GLY A C 1
ATOM 670 O O . GLY A 1 84 ? -13.457 7.392 4.219 1.00 94.44 84 GLY A O 1
ATOM 671 N N . THR A 1 85 ? -12.265 6.431 2.584 1.00 95.50 85 THR A N 1
ATOM 672 C CA . THR A 1 85 ? -13.384 5.617 2.083 1.00 95.50 85 THR A CA 1
ATOM 673 C C . THR A 1 85 ? -13.702 4.467 3.040 1.00 95.50 85 THR A C 1
ATOM 675 O O . THR A 1 85 ? -12.835 3.989 3.773 1.00 95.50 85 THR A O 1
ATOM 678 N N . GLU A 1 86 ? -14.933 3.950 2.985 1.00 95.19 86 GLU A N 1
ATOM 679 C CA . GLU A 1 86 ? -15.334 2.766 3.763 1.00 95.19 86 GLU A CA 1
ATOM 680 C C . GLU A 1 86 ? -14.402 1.572 3.503 1.00 95.19 86 GLU A C 1
ATOM 682 O O . GLU A 1 86 ? -13.997 0.869 4.427 1.00 95.19 86 GLU A O 1
ATOM 687 N N . THR A 1 87 ? -14.006 1.369 2.244 1.00 94.38 87 THR A N 1
ATOM 688 C CA . THR A 1 87 ? -13.080 0.300 1.857 1.00 94.38 87 THR A CA 1
ATOM 689 C C . THR A 1 87 ? -11.699 0.468 2.477 1.00 94.38 87 THR A C 1
ATOM 691 O O . THR A 1 87 ? -11.133 -0.519 2.947 1.00 94.38 87 THR A O 1
ATOM 694 N N . PHE A 1 88 ? -11.172 1.696 2.505 1.00 96.06 88 PHE A N 1
ATOM 695 C CA . PHE A 1 88 ? -9.878 1.995 3.115 1.00 96.06 88 PHE A CA 1
ATOM 696 C C . PHE A 1 88 ? -9.911 1.721 4.621 1.00 96.06 88 PHE A C 1
ATOM 698 O O . PHE A 1 88 ? -9.063 0.992 5.132 1.00 96.06 88 PHE A O 1
ATOM 705 N N . GLU A 1 89 ? -10.922 2.237 5.325 1.00 96.94 89 GLU A N 1
ATOM 706 C CA . GLU A 1 89 ? -11.033 2.072 6.778 1.00 96.94 89 GLU A CA 1
ATOM 707 C C . GLU A 1 89 ? -11.301 0.615 7.184 1.00 96.94 89 GLU A C 1
ATOM 709 O O . GLU A 1 89 ? -10.761 0.145 8.186 1.00 96.94 89 GLU A O 1
ATOM 714 N N . ARG A 1 90 ? -12.060 -0.145 6.381 1.00 96.62 90 ARG A N 1
ATOM 715 C CA . ARG A 1 90 ? -12.265 -1.582 6.612 1.00 96.62 90 ARG A CA 1
ATOM 716 C C . ARG A 1 90 ? -10.946 -2.352 6.581 1.00 96.62 90 ARG A C 1
ATOM 718 O O . ARG A 1 90 ? -10.645 -3.078 7.526 1.00 96.62 90 ARG A O 1
ATOM 725 N N . HIS A 1 91 ? -10.151 -2.175 5.526 1.00 97.06 91 HIS A N 1
ATOM 726 C CA . HIS A 1 91 ? -8.860 -2.856 5.413 1.00 97.06 91 HIS A CA 1
ATOM 727 C C . HIS A 1 91 ? -7.851 -2.362 6.458 1.00 97.06 91 HIS A C 1
ATOM 729 O O . HIS A 1 91 ? -7.066 -3.156 6.971 1.00 97.06 91 HIS A O 1
ATOM 735 N N . HIS A 1 92 ? -7.907 -1.083 6.842 1.00 97.62 92 HIS A N 1
ATOM 736 C CA . HIS A 1 92 ? -7.084 -0.558 7.930 1.00 97.62 92 HIS A CA 1
ATOM 737 C C . HIS A 1 92 ? -7.422 -1.231 9.270 1.00 97.62 92 HIS A C 1
ATOM 739 O O . HIS A 1 92 ? -6.523 -1.612 10.019 1.00 97.62 92 HIS A O 1
ATOM 745 N N . GLY A 1 93 ? -8.710 -1.440 9.558 1.00 97.31 93 GLY A N 1
ATOM 746 C CA . GLY A 1 93 ? -9.158 -2.176 10.741 1.00 97.31 93 GLY A CA 1
ATOM 747 C C . GLY A 1 93 ? -8.672 -3.629 10.755 1.00 97.31 93 GLY A C 1
ATOM 748 O O . GLY A 1 93 ? -8.168 -4.097 11.776 1.00 97.31 93 GLY A O 1
ATOM 749 N N . GLU A 1 94 ? -8.762 -4.325 9.619 1.00 96.06 94 GLU A N 1
ATOM 750 C CA . GLU A 1 94 ? -8.231 -5.688 9.453 1.00 96.06 94 GLU A CA 1
ATOM 751 C C . GLU A 1 94 ? -6.715 -5.739 9.694 1.00 96.06 94 GLU A C 1
ATOM 753 O O . GLU A 1 94 ? -6.230 -6.618 10.411 1.00 96.06 94 GLU A O 1
ATOM 758 N N . PHE A 1 95 ? -5.969 -4.772 9.155 1.00 96.12 95 PHE A N 1
ATOM 759 C CA . PHE A 1 95 ? -4.526 -4.650 9.360 1.00 96.12 95 PHE A CA 1
ATOM 760 C C . PHE A 1 95 ? -4.168 -4.500 10.844 1.00 96.12 95 PHE A C 1
ATOM 762 O O . PHE A 1 95 ? -3.326 -5.241 11.353 1.00 96.12 95 PHE A O 1
ATOM 769 N N . LEU A 1 96 ? -4.843 -3.597 11.565 1.00 95.50 96 LEU A N 1
ATOM 770 C CA . LEU A 1 96 ? -4.606 -3.383 12.996 1.00 95.50 96 LEU A CA 1
ATOM 771 C C . LEU A 1 96 ? -4.968 -4.617 13.836 1.00 95.50 96 LEU A C 1
ATOM 773 O O . LEU A 1 96 ? -4.223 -4.981 14.747 1.00 95.50 96 LEU A O 1
ATOM 777 N N . ALA A 1 97 ? -6.075 -5.294 13.518 1.00 94.06 97 ALA A N 1
ATOM 778 C CA . ALA A 1 97 ? -6.470 -6.527 14.198 1.00 94.06 97 ALA A CA 1
ATOM 779 C C . ALA A 1 97 ? -5.438 -7.651 13.987 1.00 94.06 97 ALA A C 1
ATOM 781 O O . ALA A 1 97 ? -5.046 -8.336 14.937 1.00 94.06 97 ALA A O 1
ATOM 782 N N . ASN A 1 98 ? -4.944 -7.803 12.755 1.00 89.75 98 ASN A N 1
ATOM 783 C CA . ASN A 1 98 ? -3.903 -8.770 12.424 1.00 89.75 98 ASN A CA 1
ATOM 784 C C . ASN A 1 98 ? -2.581 -8.438 13.126 1.00 89.75 98 ASN A C 1
ATOM 786 O O . ASN A 1 98 ? -1.945 -9.340 13.673 1.00 89.75 98 ASN A O 1
ATOM 790 N N . ALA A 1 99 ? -2.182 -7.164 13.164 1.00 87.25 99 ALA A N 1
ATOM 791 C CA . ALA A 1 99 ? -0.983 -6.723 13.872 1.00 87.25 99 ALA A CA 1
ATOM 792 C C . ALA A 1 99 ? -1.061 -7.052 15.373 1.00 87.25 99 ALA A C 1
ATOM 794 O O . ALA A 1 99 ? -0.148 -7.680 15.907 1.00 87.25 99 ALA A O 1
ATOM 795 N N . ALA A 1 100 ? -2.190 -6.748 16.023 1.00 86.00 100 ALA A N 1
ATOM 796 C CA . ALA A 1 100 ? -2.403 -7.043 17.440 1.00 86.00 100 ALA A CA 1
ATOM 797 C C . ALA A 1 100 ? -2.312 -8.547 17.750 1.00 86.00 100 ALA A C 1
ATOM 799 O O . ALA A 1 100 ? -1.704 -8.950 18.739 1.00 86.00 100 ALA A O 1
ATOM 800 N N . SER A 1 101 ? -2.856 -9.404 16.880 1.00 80.69 101 SER A N 1
ATOM 801 C CA . SER A 1 101 ? -2.780 -10.861 17.064 1.00 80.69 101 SER A CA 1
ATOM 802 C C . SER A 1 101 ? -1.346 -11.4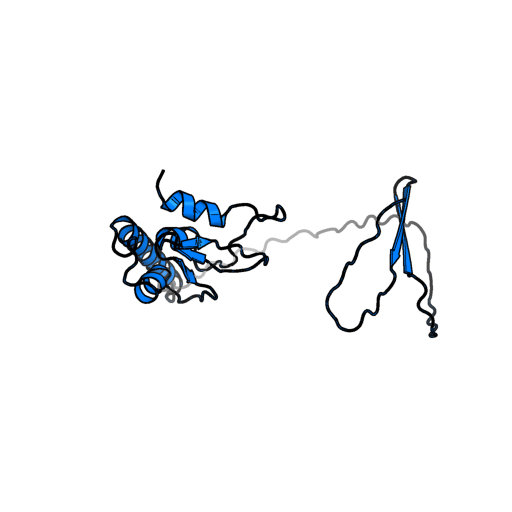15 17.016 1.00 80.69 101 SER A C 1
ATOM 804 O O . SER A 1 101 ? -1.060 -12.441 17.634 1.00 80.69 101 SER A O 1
ATOM 806 N N . ARG A 1 102 ? -0.425 -10.726 16.327 1.00 70.69 102 ARG A N 1
ATOM 807 C CA . ARG A 1 102 ? 0.985 -11.128 16.204 1.00 70.69 102 ARG A CA 1
ATOM 808 C C . ARG A 1 102 ? 1.831 -10.710 17.402 1.00 70.69 102 ARG A C 1
ATOM 810 O O . ARG A 1 102 ? 2.843 -11.348 17.655 1.00 70.69 102 ARG A O 1
ATOM 817 N N . GLU A 1 103 ? 1.433 -9.693 18.158 1.00 65.75 103 GLU A N 1
ATOM 818 C CA . GLU A 1 103 ? 2.159 -9.303 19.377 1.00 65.75 103 GLU A CA 1
ATOM 819 C C . GLU A 1 103 ? 1.891 -10.265 20.546 1.00 65.75 103 GLU A C 1
ATOM 821 O O . GLU A 1 103 ? 2.749 -10.464 21.404 1.00 65.75 103 GLU A O 1
ATOM 826 N N . VAL A 1 104 ? 0.745 -10.955 20.548 1.00 59.62 104 VAL A N 1
ATOM 827 C CA . VAL A 1 104 ? 0.374 -11.918 21.603 1.00 59.62 104 VAL A CA 1
ATOM 828 C C . VAL A 1 104 ? 1.304 -13.143 21.645 1.00 59.62 104 VAL A C 1
ATOM 830 O O . VAL A 1 104 ? 1.438 -13.772 22.694 1.00 59.62 104 VAL A O 1
ATOM 833 N N . VAL A 1 105 ? 1.989 -13.474 20.544 1.00 56.50 105 VAL A N 1
ATOM 834 C CA . VAL A 1 105 ? 2.969 -14.578 20.493 1.00 56.50 105 VAL A CA 1
ATOM 835 C C . VAL A 1 105 ? 4.385 -14.187 20.936 1.00 56.50 105 VAL A C 1
ATOM 837 O O . VAL A 1 105 ? 5.171 -15.091 21.206 1.00 56.50 105 VAL A O 1
ATOM 840 N N . ASP A 1 106 ? 4.698 -12.891 21.065 1.00 55.62 106 ASP A N 1
ATOM 841 C CA . ASP A 1 106 ? 6.013 -12.393 21.524 1.00 55.62 106 ASP A CA 1
ATOM 842 C C . ASP A 1 106 ? 5.982 -11.872 22.977 1.00 55.62 106 ASP A C 1
ATOM 844 O O . ASP A 1 106 ? 7.009 -11.536 23.569 1.00 55.62 106 ASP A O 1
ATOM 848 N N . ALA A 1 107 ? 4.799 -11.851 23.604 1.00 55.81 107 ALA A N 1
ATOM 849 C CA . ALA A 1 107 ? 4.703 -11.745 25.053 1.00 55.81 107 ALA A CA 1
ATOM 850 C C . ALA A 1 107 ? 5.459 -12.929 25.683 1.00 55.81 107 ALA A C 1
ATOM 852 O O . ALA A 1 107 ? 5.302 -14.057 25.204 1.00 55.81 107 ALA A O 1
ATOM 853 N N . PRO A 1 108 ? 6.251 -12.730 26.759 1.00 57.72 108 PRO A N 1
ATOM 854 C CA . PRO A 1 108 ? 6.877 -13.841 27.452 1.00 57.72 108 PRO A CA 1
ATOM 855 C C . PRO A 1 108 ? 5.760 -14.760 27.934 1.00 57.72 108 PRO A C 1
ATOM 857 O O . PRO A 1 108 ? 5.059 -14.461 28.904 1.00 57.72 108 PRO A O 1
ATOM 860 N N . MET A 1 109 ? 5.581 -15.867 27.211 1.00 56.50 109 MET A N 1
ATOM 861 C CA . MET A 1 109 ? 4.774 -17.006 27.604 1.00 56.50 109 MET A CA 1
ATOM 862 C C . MET A 1 109 ? 5.340 -17.447 28.941 1.00 56.50 109 MET A C 1
ATOM 864 O O . MET A 1 109 ? 6.302 -18.207 28.998 1.00 56.50 109 MET A O 1
ATOM 868 N N . THR A 1 110 ? 4.811 -16.894 30.028 1.00 63.28 110 THR A N 1
ATOM 869 C CA . THR A 1 110 ? 5.169 -17.350 31.358 1.00 63.28 110 THR A CA 1
ATOM 870 C C . THR A 1 110 ? 4.557 -18.740 31.410 1.00 63.28 110 THR A C 1
ATOM 872 O O . THR A 1 110 ? 3.327 -18.844 31.347 1.00 63.28 110 THR A O 1
ATOM 875 N N . PRO A 1 111 ? 5.359 -19.820 31.396 1.00 66.31 111 PRO A N 1
ATOM 876 C CA . PRO A 1 111 ? 4.780 -21.147 31.417 1.00 66.31 111 PRO A CA 1
ATOM 877 C C . PRO A 1 111 ? 3.920 -21.251 32.684 1.00 66.31 111 PRO A C 1
ATOM 879 O O . PRO A 1 111 ? 4.334 -20.743 33.735 1.00 66.31 111 PRO A O 1
ATOM 882 N N . PRO A 1 112 ? 2.726 -21.870 32.621 1.00 69.88 112 PRO A N 1
ATOM 883 C CA . PRO A 1 112 ? 1.947 -22.119 33.825 1.00 69.88 112 PRO A CA 1
ATOM 884 C C . PRO A 1 112 ? 2.835 -22.841 34.842 1.00 69.88 112 PRO A C 1
ATOM 886 O O . PRO A 1 112 ? 3.657 -23.681 34.458 1.00 69.88 112 PRO A O 1
ATOM 889 N N . ALA A 1 113 ? 2.697 -22.480 36.124 1.00 66.38 113 ALA A N 1
ATOM 890 C CA . ALA A 1 113 ? 3.518 -23.013 37.206 1.00 66.38 113 ALA A CA 1
ATOM 891 C C . ALA A 1 113 ? 3.674 -24.532 37.049 1.00 66.38 113 ALA A C 1
ATOM 893 O O . ALA A 1 113 ? 2.690 -25.276 37.024 1.00 66.38 113 ALA A O 1
ATOM 894 N N . THR A 1 114 ? 4.918 -24.980 36.867 1.00 65.69 114 THR A N 1
ATOM 895 C CA . THR A 1 114 ? 5.205 -26.381 36.573 1.00 65.69 114 THR A CA 1
ATOM 896 C C . THR A 1 114 ? 4.725 -27.231 37.752 1.00 65.69 114 THR A C 1
ATOM 898 O O . THR A 1 114 ? 5.140 -26.965 38.884 1.00 65.69 114 THR A O 1
ATOM 901 N N . PRO A 1 115 ? 3.877 -28.254 37.536 1.00 73.81 115 PRO A N 1
ATOM 902 C CA . PRO A 1 115 ? 3.495 -29.172 38.600 1.00 73.81 115 PRO A CA 1
ATOM 903 C C . PRO A 1 115 ? 4.754 -29.790 39.230 1.00 73.81 115 PRO A C 1
ATOM 905 O O . PRO A 1 115 ? 5.702 -30.103 38.499 1.00 73.81 115 PRO A O 1
ATOM 908 N N . PRO A 1 116 ? 4.803 -29.990 40.561 1.00 69.81 116 PRO A N 1
ATOM 909 C CA . PRO A 1 116 ? 5.978 -30.552 41.213 1.00 69.81 116 PRO A CA 1
ATOM 910 C C . PRO A 1 116 ? 6.339 -31.903 40.583 1.00 69.81 116 PRO A C 1
ATOM 912 O O . PRO A 1 116 ? 5.473 -32.757 40.374 1.00 69.81 116 PRO A O 1
ATOM 915 N N . LYS A 1 117 ? 7.629 -32.089 40.259 1.00 57.97 117 LYS A N 1
ATOM 916 C CA . LYS A 1 117 ? 8.155 -33.317 39.643 1.00 57.97 117 LYS A CA 1
ATOM 917 C C . LYS A 1 117 ? 7.729 -34.529 40.466 1.00 57.97 117 LYS A C 1
ATOM 919 O O . LYS A 1 117 ? 8.257 -34.782 41.546 1.00 57.97 117 LYS A O 1
ATOM 924 N N . ARG A 1 118 ? 6.807 -35.319 39.923 1.00 65.44 118 ARG A N 1
ATOM 925 C CA . ARG A 1 118 ? 6.445 -36.613 40.492 1.00 65.44 118 ARG A CA 1
ATOM 926 C C . ARG A 1 118 ? 7.579 -37.596 40.196 1.00 65.44 118 ARG A C 1
ATOM 928 O O . ARG A 1 118 ? 7.899 -37.845 39.034 1.00 65.44 118 ARG A O 1
ATOM 935 N N . THR A 1 119 ? 8.206 -38.136 41.236 1.00 70.19 119 THR A N 1
ATOM 936 C CA . THR A 1 119 ? 9.295 -39.117 41.135 1.00 70.19 119 THR A CA 1
ATOM 937 C C . THR A 1 119 ? 8.766 -40.415 40.529 1.00 70.19 119 THR A C 1
ATOM 939 O O . THR A 1 119 ? 8.140 -41.235 41.199 1.00 70.19 119 THR A O 1
ATOM 942 N N . TYR A 1 120 ? 8.989 -40.605 39.229 1.00 70.00 120 TYR A N 1
ATOM 943 C CA . TYR A 1 120 ? 8.689 -41.866 38.560 1.00 70.00 120 TYR A CA 1
ATOM 944 C C . TYR A 1 120 ? 9.810 -42.876 38.841 1.00 70.00 120 TYR A C 1
ATOM 946 O O . TYR A 1 120 ? 10.991 -42.534 38.767 1.00 70.00 120 TYR A O 1
ATOM 954 N N . LYS A 1 121 ? 9.454 -44.127 39.163 1.00 69.94 121 LYS A N 1
ATOM 955 C CA . LYS A 1 121 ? 10.437 -45.212 39.328 1.00 69.94 121 LYS A CA 1
ATOM 956 C C . LYS A 1 121 ? 11.181 -45.417 38.007 1.00 69.94 121 LYS A C 1
ATOM 958 O O . LYS A 1 121 ? 10.556 -45.431 36.948 1.00 69.94 121 LYS A O 1
ATOM 963 N N . SER A 1 122 ? 12.501 -45.581 38.058 1.00 64.25 122 SER A N 1
ATOM 964 C CA . SER A 1 122 ? 13.320 -45.759 36.858 1.00 64.25 122 SER A CA 1
ATOM 965 C C . SER A 1 122 ? 12.800 -46.929 36.015 1.00 64.25 122 SER A C 1
ATOM 967 O O . SER A 1 122 ? 12.675 -48.067 36.473 1.00 64.25 122 SER A O 1
ATOM 969 N N . ARG A 1 123 ? 12.442 -46.639 34.761 1.00 69.06 123 ARG A N 1
ATOM 970 C CA . ARG A 1 123 ? 12.037 -47.669 33.803 1.00 69.06 123 ARG A CA 1
ATOM 971 C C . ARG A 1 123 ? 13.299 -48.406 33.344 1.00 69.06 123 ARG A C 1
ATOM 973 O O . ARG A 1 123 ? 14.327 -47.774 33.099 1.00 69.06 123 ARG A O 1
ATOM 980 N N . ARG A 1 124 ? 13.242 -49.741 33.272 1.00 70.62 124 ARG A N 1
ATOM 981 C CA . ARG A 1 124 ? 14.396 -50.579 32.897 1.00 70.62 124 ARG A CA 1
ATOM 982 C C . ARG A 1 124 ? 14.913 -50.175 31.513 1.00 70.62 124 ARG A C 1
ATOM 984 O O . ARG A 1 124 ? 14.121 -50.009 30.588 1.00 70.62 124 ARG A O 1
ATOM 991 N N . ARG A 1 125 ? 16.237 -50.032 31.388 1.00 70.00 125 ARG A N 1
ATOM 992 C CA . ARG A 1 125 ? 16.918 -49.728 30.121 1.00 70.00 125 ARG A CA 1
ATOM 993 C C . ARG A 1 125 ? 16.623 -50.818 29.091 1.00 70.00 125 ARG A C 1
ATOM 995 O O . ARG A 1 125 ? 16.863 -51.994 29.356 1.00 70.00 125 ARG A O 1
ATOM 1002 N N . ILE A 1 126 ? 16.147 -50.414 27.918 1.00 73.19 126 ILE A N 1
ATOM 1003 C CA . ILE A 1 126 ? 16.061 -51.284 26.744 1.00 73.19 126 ILE A CA 1
ATOM 1004 C C . ILE A 1 126 ? 17.490 -51.469 26.216 1.00 73.19 126 ILE A C 1
ATOM 1006 O O . ILE A 1 126 ? 18.214 -50.488 26.044 1.00 73.19 126 ILE A O 1
ATOM 1010 N N . LYS A 1 127 ? 17.915 -52.718 25.997 1.00 73.38 127 LYS A N 1
ATOM 1011 C CA . LYS A 1 127 ? 19.165 -53.015 25.283 1.00 73.38 127 LYS A CA 1
ATOM 1012 C C . LYS A 1 127 ? 18.896 -52.875 23.786 1.00 73.38 127 LYS A C 1
ATOM 1014 O O . LYS A 1 127 ? 18.084 -53.623 23.252 1.00 73.38 127 LYS A O 1
ATOM 1019 N N . LEU A 1 128 ? 19.552 -51.919 23.134 1.00 72.69 128 LEU A N 1
ATOM 1020 C CA . LEU A 1 128 ? 19.541 -51.803 21.675 1.00 72.69 128 LEU A CA 1
ATOM 1021 C C . LEU A 1 128 ? 20.470 -52.869 21.078 1.00 72.69 128 LEU A C 1
ATOM 1023 O O . LEU A 1 128 ? 21.546 -53.126 21.622 1.00 72.69 128 LEU A O 1
ATOM 1027 N N . SER A 1 129 ? 20.046 -53.503 19.986 1.00 68.44 129 SER A N 1
ATOM 1028 C CA . SER A 1 129 ? 20.895 -54.396 19.195 1.00 68.44 129 SER A CA 1
ATOM 1029 C C . SER A 1 129 ? 21.913 -53.594 18.368 1.00 68.44 129 SER A C 1
ATOM 1031 O O . SER A 1 129 ? 21.643 -52.435 18.045 1.00 68.44 129 SER A O 1
ATOM 1033 N N . PRO A 1 130 ? 23.066 -54.181 17.997 1.00 74.25 130 PRO A N 1
ATOM 1034 C CA . PRO A 1 130 ? 24.065 -53.499 17.179 1.00 74.25 130 PRO A CA 1
ATOM 1035 C C . PRO A 1 130 ? 23.520 -53.166 15.788 1.00 74.25 130 PRO A C 1
ATOM 1037 O O . PRO A 1 130 ? 22.885 -54.002 15.146 1.00 74.25 130 PRO A O 1
ATOM 1040 N N . ILE A 1 131 ? 23.806 -51.955 15.315 1.00 71.19 131 ILE A N 1
ATOM 1041 C CA . ILE A 1 131 ? 23.589 -51.564 13.922 1.00 71.19 131 ILE A CA 1
ATOM 1042 C C . ILE A 1 131 ? 24.804 -52.053 13.130 1.00 71.19 131 ILE A C 1
ATOM 1044 O O . ILE A 1 131 ? 25.926 -51.633 13.405 1.00 71.19 131 ILE A O 1
ATOM 1048 N N . MET A 1 132 ? 24.585 -52.953 12.171 1.00 62.44 132 MET A N 1
ATOM 1049 C CA . MET A 1 132 ? 25.628 -53.432 11.262 1.00 62.44 132 MET A CA 1
ATOM 1050 C C . MET A 1 132 ? 25.580 -52.604 9.977 1.00 62.44 132 MET A C 1
ATOM 1052 O O . MET A 1 132 ? 24.617 -52.691 9.217 1.00 62.44 132 MET A O 1
ATOM 1056 N N . THR A 1 133 ? 26.612 -51.801 9.732 1.00 73.50 133 THR A N 1
ATOM 1057 C CA . THR A 1 133 ? 26.786 -51.086 8.461 1.00 73.50 133 THR A CA 1
ATOM 1058 C C . THR A 1 133 ? 27.417 -52.031 7.443 1.00 73.50 133 THR A C 1
ATOM 1060 O O . THR A 1 133 ? 28.523 -52.522 7.658 1.00 73.50 133 THR A O 1
ATOM 1063 N N . VAL A 1 134 ? 26.725 -52.290 6.332 1.00 62.12 134 VAL A N 1
ATOM 1064 C CA . VAL A 1 134 ? 27.238 -53.116 5.230 1.00 62.12 134 VAL A CA 1
ATOM 1065 C C . VAL A 1 134 ? 27.774 -52.184 4.143 1.00 62.12 134 VAL A C 1
ATOM 1067 O O . VAL A 1 134 ? 27.001 -51.550 3.430 1.00 62.12 134 VAL A O 1
ATOM 1070 N N . CYS A 1 135 ? 29.096 -52.073 4.025 1.00 43.78 135 CYS A N 1
ATOM 1071 C CA . CYS A 1 135 ? 29.733 -51.324 2.943 1.00 43.78 135 CYS A CA 1
ATOM 1072 C C . CYS A 1 135 ? 29.957 -52.263 1.751 1.00 43.78 135 CYS A C 1
ATOM 1074 O O . CYS A 1 135 ? 30.764 -53.184 1.837 1.00 43.78 135 CYS A O 1
ATOM 1076 N N . SER A 1 136 ? 29.251 -52.033 0.642 1.00 46.50 136 SER A N 1
ATOM 1077 C CA . SER A 1 136 ? 29.542 -52.687 -0.639 1.00 46.50 136 SER A CA 1
ATOM 1078 C C . SER A 1 136 ? 30.396 -51.744 -1.480 1.00 46.50 136 SER A C 1
ATOM 1080 O O . SER A 1 136 ? 29.871 -50.861 -2.149 1.00 46.50 136 SER A O 1
ATOM 1082 N N . THR A 1 137 ? 31.717 -51.897 -1.421 1.00 52.09 137 THR A N 1
ATOM 1083 C CA . THR A 1 137 ? 32.640 -51.201 -2.327 1.00 52.09 137 THR A CA 1
ATOM 1084 C C . THR A 1 137 ? 33.168 -52.195 -3.350 1.00 52.09 137 THR A C 1
ATOM 1086 O O . THR A 1 137 ? 33.902 -53.116 -3.000 1.00 52.09 137 THR A O 1
ATOM 1089 N N . SER A 1 138 ? 32.789 -52.004 -4.613 1.00 48.00 138 SER A N 1
ATOM 1090 C CA . SER A 1 138 ? 33.445 -52.651 -5.755 1.00 48.00 138 SER A CA 1
ATOM 1091 C C . SER A 1 138 ? 34.588 -51.739 -6.222 1.00 48.00 138 SER A C 1
ATOM 1093 O O . SER A 1 138 ? 34.340 -50.542 -6.385 1.00 48.00 138 SER A O 1
ATOM 1095 N N . PRO A 1 139 ? 35.821 -52.237 -6.418 1.00 42.69 139 PRO A N 1
ATOM 1096 C CA . PRO A 1 139 ? 36.939 -51.404 -6.840 1.00 42.69 139 PRO A CA 1
ATOM 1097 C C . PRO A 1 139 ? 36.893 -51.217 -8.361 1.00 42.69 139 PRO A C 1
ATOM 1099 O O . PRO A 1 139 ? 36.911 -52.193 -9.106 1.00 42.69 139 PRO A O 1
ATOM 1102 N N . SER A 1 140 ? 36.852 -49.970 -8.831 1.00 40.53 140 SER A N 1
ATOM 1103 C CA . SER A 1 140 ? 37.066 -49.652 -10.245 1.00 40.53 140 SER A CA 1
ATOM 1104 C C . SER A 1 140 ? 38.030 -48.479 -10.384 1.00 40.53 140 SER A C 1
ATOM 1106 O O . SER A 1 140 ? 37.624 -47.326 -10.405 1.00 40.53 140 SER A O 1
ATOM 1108 N N . ASN A 1 141 ? 39.296 -48.881 -10.472 1.00 47.97 141 ASN A N 1
ATOM 1109 C CA . ASN A 1 141 ? 40.419 -48.353 -11.242 1.00 47.97 141 ASN A CA 1
ATOM 1110 C C . ASN A 1 141 ? 40.836 -46.875 -11.116 1.00 47.97 141 ASN A C 1
ATOM 1112 O O . ASN A 1 141 ? 40.094 -45.937 -11.398 1.00 47.97 141 ASN A O 1
ATOM 1116 N N . ASP A 1 142 ? 42.115 -46.747 -10.780 1.00 42.12 142 ASP A N 1
ATOM 1117 C CA . ASP A 1 142 ? 42.926 -45.556 -10.612 1.00 42.12 142 ASP A CA 1
ATOM 1118 C C . ASP A 1 142 ? 43.068 -44.730 -11.898 1.00 42.12 142 ASP A C 1
ATOM 1120 O O . ASP A 1 142 ? 43.424 -45.261 -12.952 1.00 42.12 142 ASP A O 1
ATOM 1124 N N . GLN A 1 143 ? 42.938 -43.406 -11.778 1.00 39.81 143 GLN A N 1
ATOM 1125 C CA . GLN A 1 143 ? 43.768 -42.463 -12.531 1.00 39.81 143 GLN A CA 1
ATOM 1126 C C . GLN A 1 143 ? 44.118 -41.265 -11.643 1.00 39.81 143 GLN A C 1
ATOM 1128 O O . GLN A 1 143 ? 43.306 -40.395 -11.336 1.00 39.81 143 GLN A O 1
ATOM 1133 N N . VAL A 1 144 ? 45.380 -41.279 -11.231 1.00 39.84 144 VAL A N 1
ATOM 1134 C CA . VAL A 1 144 ? 46.152 -40.177 -10.670 1.00 39.84 144 VAL A CA 1
ATOM 1135 C C . VAL A 1 144 ? 46.480 -39.207 -11.804 1.00 39.84 144 VAL A C 1
ATOM 1137 O O . VAL A 1 144 ? 46.994 -39.644 -12.827 1.00 39.84 144 VAL A O 1
ATOM 1140 N N . PHE A 1 145 ? 46.286 -37.902 -11.611 1.00 36.28 145 PHE A N 1
ATOM 1141 C CA . PHE A 1 145 ? 47.046 -36.905 -12.368 1.00 36.28 145 PHE A CA 1
ATOM 1142 C C . PHE A 1 145 ? 47.561 -35.807 -11.442 1.00 36.28 145 PHE A C 1
ATOM 1144 O O . PHE A 1 145 ? 46.807 -35.070 -10.807 1.00 36.28 145 PHE A O 1
ATOM 1151 N N . SER A 1 146 ? 48.885 -35.752 -11.361 1.00 37.75 146 SER A N 1
ATOM 1152 C CA . SER A 1 146 ? 49.665 -34.799 -10.588 1.00 37.75 146 SER A CA 1
ATOM 1153 C C . SER A 1 146 ? 49.931 -33.530 -11.404 1.00 37.75 146 SER A C 1
ATOM 1155 O O . SER A 1 146 ? 50.304 -33.617 -12.567 1.00 37.75 146 SER A O 1
ATOM 1157 N N . THR A 1 147 ? 49.764 -32.382 -10.735 1.00 36.38 147 THR A N 1
ATOM 1158 C CA . THR A 1 147 ? 50.546 -31.122 -10.783 1.00 36.38 147 THR A CA 1
ATOM 1159 C C . THR A 1 147 ? 51.179 -30.644 -12.095 1.00 36.38 147 THR A C 1
ATOM 1161 O O . THR A 1 147 ? 51.975 -31.368 -12.674 1.00 36.38 147 THR A O 1
ATOM 1164 N N . THR A 1 148 ? 51.057 -29.341 -12.397 1.00 32.28 148 THR A N 1
ATOM 1165 C CA . THR A 1 148 ? 52.205 -28.401 -12.523 1.00 32.28 148 THR A CA 1
ATOM 1166 C C . THR A 1 148 ? 51.716 -26.941 -12.535 1.00 32.28 148 THR A C 1
ATOM 1168 O O . THR A 1 148 ? 50.793 -26.590 -13.262 1.00 32.28 148 THR A O 1
ATOM 1171 N N . ARG A 1 149 ? 52.344 -26.091 -11.708 1.00 43.97 149 ARG A N 1
ATOM 1172 C CA . ARG A 1 149 ? 52.335 -24.621 -11.818 1.00 43.97 149 ARG A CA 1
ATOM 1173 C C . ARG A 1 149 ? 53.249 -24.219 -12.975 1.00 43.97 149 ARG A C 1
ATOM 1175 O O . ARG A 1 149 ? 54.422 -24.572 -12.919 1.00 43.97 149 ARG A O 1
ATOM 1182 N N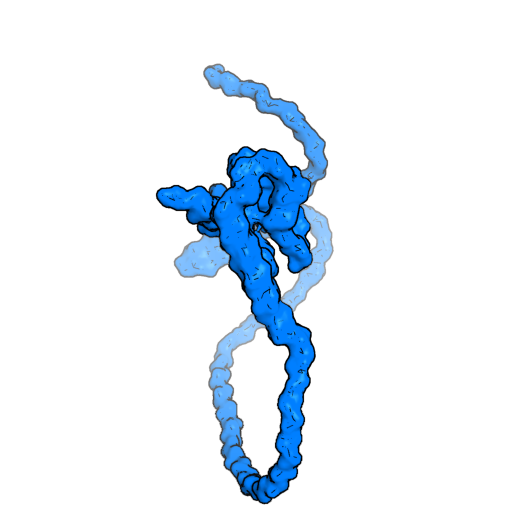 . GLN A 1 150 ? 52.770 -23.406 -13.909 1.00 35.03 150 GLN A N 1
ATOM 1183 C CA . GLN A 1 150 ? 53.626 -22.516 -14.693 1.00 35.03 150 GLN A CA 1
ATOM 1184 C C . GLN A 1 150 ? 52.922 -21.168 -14.870 1.00 35.03 150 GLN A C 1
ATOM 1186 O O . GLN A 1 150 ? 51.814 -21.085 -15.395 1.00 35.03 150 GLN A O 1
ATOM 1191 N N . GLU A 1 151 ? 53.565 -20.134 -14.335 1.00 42.38 151 GLU A N 1
ATOM 1192 C CA . GLU A 1 151 ? 53.367 -18.736 -14.699 1.00 42.38 151 GLU A CA 1
ATOM 1193 C C . GLU A 1 151 ? 53.848 -18.539 -16.147 1.00 42.38 151 GLU A C 1
ATOM 1195 O O . GLU A 1 151 ? 54.849 -19.141 -16.528 1.00 42.38 151 GLU A O 1
ATOM 1200 N N . GLU A 1 152 ? 53.125 -17.734 -16.936 1.00 39.59 152 GLU A N 1
ATOM 1201 C CA . GLU A 1 152 ? 53.640 -16.639 -17.788 1.00 39.59 152 GLU A CA 1
ATOM 1202 C C . GLU A 1 152 ? 52.717 -16.347 -18.998 1.00 39.59 152 GLU A C 1
ATOM 1204 O O . GLU A 1 152 ? 52.484 -17.165 -19.881 1.00 39.59 152 GLU A O 1
ATOM 1209 N N . SER A 1 153 ? 52.161 -15.134 -18.970 1.00 46.88 153 SER A N 1
ATOM 1210 C CA . SER A 1 153 ? 51.637 -14.284 -20.052 1.00 46.88 153 SER A CA 1
ATOM 1211 C C . SER A 1 153 ? 51.340 -14.860 -21.455 1.00 46.88 153 SER A C 1
ATOM 1213 O O . SER A 1 153 ? 52.224 -14.919 -22.307 1.00 46.88 153 SER A O 1
ATOM 1215 N N . ARG A 1 154 ? 50.050 -15.027 -21.777 1.00 43.56 154 ARG A N 1
ATOM 1216 C CA . ARG A 1 154 ? 49.310 -14.328 -22.861 1.00 43.56 154 ARG A CA 1
ATOM 1217 C C . ARG A 1 154 ? 47.842 -14.762 -22.778 1.00 43.56 154 ARG A C 1
ATOM 1219 O O . ARG A 1 154 ? 47.575 -15.929 -22.522 1.00 43.56 154 ARG A O 1
ATOM 1226 N N . ALA A 1 155 ? 46.895 -13.837 -22.930 1.00 62.38 155 ALA A N 1
ATOM 1227 C CA . ALA A 1 155 ? 45.464 -14.133 -22.832 1.00 62.38 155 ALA A CA 1
ATOM 1228 C C . ALA A 1 155 ? 44.974 -14.912 -24.069 1.00 62.38 155 ALA A C 1
ATOM 1230 O O . ALA A 1 155 ? 44.443 -14.325 -25.007 1.00 62.38 155 ALA A O 1
ATOM 1231 N N . GLU A 1 156 ? 45.198 -16.224 -24.073 1.00 56.31 156 GLU A N 1
ATOM 1232 C CA . GLU A 1 156 ? 44.553 -17.176 -24.981 1.00 56.31 156 GLU A CA 1
ATOM 1233 C C . GLU A 1 156 ? 43.152 -17.530 -24.436 1.00 56.31 156 GLU A C 1
ATOM 1235 O O . GLU A 1 156 ? 42.976 -17.612 -23.214 1.00 56.31 156 GLU A O 1
ATOM 1240 N N . PRO A 1 157 ? 42.135 -17.706 -25.300 1.00 58.72 157 PRO A N 1
ATOM 1241 C CA . PRO A 1 157 ? 40.778 -18.029 -24.869 1.00 58.72 157 PRO A CA 1
ATOM 1242 C C . PRO A 1 157 ? 40.745 -19.372 -24.136 1.00 58.72 157 PRO A C 1
ATOM 1244 O O . PRO A 1 157 ? 41.272 -20.374 -24.616 1.00 58.72 157 PRO A O 1
ATOM 1247 N N . VAL A 1 158 ? 40.093 -19.403 -22.972 1.00 69.44 158 VAL A N 1
ATOM 1248 C CA . VAL A 1 158 ? 39.914 -20.647 -22.216 1.00 69.44 158 VAL A CA 1
ATOM 1249 C C . VAL A 1 158 ? 38.839 -21.470 -22.912 1.00 69.44 158 VAL A C 1
ATOM 1251 O O . VAL A 1 158 ? 37.693 -21.029 -23.029 1.00 69.44 158 VAL A O 1
ATOM 1254 N N . GLU A 1 159 ? 39.214 -22.660 -23.376 1.00 62.09 159 GLU A N 1
ATOM 1255 C CA . GLU A 1 159 ? 38.300 -23.605 -24.006 1.00 62.09 159 GLU A CA 1
ATOM 1256 C C . GLU A 1 159 ? 37.805 -24.625 -22.978 1.00 62.09 159 GLU A C 1
ATOM 1258 O O . GLU A 1 159 ? 38.584 -25.386 -22.402 1.00 62.09 159 GLU A O 1
ATOM 1263 N N . VAL A 1 160 ? 36.493 -24.648 -22.748 1.00 67.56 160 VAL A N 1
ATOM 1264 C CA . VAL A 1 160 ? 35.839 -25.670 -21.927 1.00 67.56 160 VAL A CA 1
ATOM 1265 C C . VAL A 1 160 ? 35.012 -26.555 -22.848 1.00 67.56 160 VAL A C 1
ATOM 1267 O O . VAL A 1 160 ? 34.080 -26.079 -23.498 1.00 67.56 160 VAL A O 1
ATOM 1270 N N . SER A 1 161 ? 35.346 -27.844 -22.901 1.00 58.56 161 SER A N 1
ATOM 1271 C CA . SER A 1 161 ? 34.602 -28.839 -23.674 1.00 58.56 161 SER A CA 1
ATOM 1272 C C . SER A 1 161 ? 33.810 -29.763 -22.752 1.00 58.56 161 SER A C 1
ATOM 1274 O O . SER A 1 161 ? 34.320 -30.282 -21.759 1.00 58.56 161 SER A O 1
ATOM 1276 N N . ILE A 1 162 ? 32.535 -29.966 -23.081 1.00 65.25 162 ILE A N 1
ATOM 1277 C CA . ILE A 1 162 ? 31.648 -30.899 -22.379 1.00 65.25 162 ILE A CA 1
ATOM 1278 C C . ILE A 1 162 ? 31.094 -31.864 -23.423 1.00 65.25 162 ILE A C 1
ATOM 1280 O O . ILE A 1 162 ? 30.530 -31.432 -24.429 1.00 65.25 162 ILE A O 1
ATOM 1284 N N . SER A 1 163 ? 31.261 -33.167 -23.191 1.00 61.97 163 SER A N 1
ATOM 1285 C CA . SER A 1 163 ? 30.763 -34.215 -24.084 1.00 61.97 163 SER A CA 1
ATOM 1286 C C . SER A 1 163 ? 29.706 -35.071 -23.389 1.00 61.97 163 SER A C 1
ATOM 1288 O O . SER A 1 163 ? 29.896 -35.537 -22.267 1.00 61.97 163 SER A O 1
ATOM 1290 N N . ALA A 1 164 ? 28.572 -35.272 -24.059 1.00 60.62 164 ALA A N 1
ATOM 1291 C CA . ALA A 1 164 ? 27.508 -36.163 -23.611 1.00 60.62 164 ALA A CA 1
ATOM 1292 C C . ALA A 1 164 ? 26.878 -36.857 -24.825 1.00 60.62 164 ALA A C 1
ATOM 1294 O O . ALA A 1 164 ? 26.464 -36.206 -25.783 1.00 60.62 164 ALA A O 1
ATOM 1295 N N . GLY A 1 165 ? 26.827 -38.193 -24.804 1.00 58.66 165 GLY A N 1
ATOM 1296 C CA . GLY A 1 165 ? 26.122 -38.984 -25.822 1.00 58.66 165 GLY A CA 1
ATOM 1297 C C . GLY A 1 165 ? 26.605 -38.772 -27.265 1.00 58.66 165 GLY A C 1
ATOM 1298 O O . GLY A 1 165 ? 25.796 -38.824 -28.184 1.00 58.66 165 GLY A O 1
ATOM 1299 N N . GLY A 1 166 ? 27.897 -38.494 -27.469 1.00 68.12 166 GLY A N 1
ATOM 1300 C CA . GLY A 1 166 ? 28.485 -38.256 -28.796 1.00 68.12 166 GLY A CA 1
ATOM 1301 C C . GLY A 1 166 ? 28.369 -36.818 -29.312 1.00 68.12 166 GLY A C 1
ATOM 1302 O O . GLY A 1 166 ? 28.891 -36.522 -30.382 1.00 68.12 166 GLY A O 1
ATOM 1303 N N . THR A 1 167 ? 27.738 -35.917 -28.555 1.00 57.16 167 THR A N 1
ATOM 1304 C CA . THR A 1 167 ? 27.728 -34.478 -28.849 1.00 57.16 167 THR A CA 1
ATOM 1305 C C . THR A 1 167 ? 28.734 -33.775 -27.945 1.00 57.16 167 THR A C 1
ATOM 1307 O O . THR A 1 167 ? 28.695 -33.958 -26.727 1.00 57.16 167 THR A O 1
ATOM 1310 N N . THR A 1 168 ? 29.620 -32.970 -28.532 1.00 58.47 168 THR A N 1
ATOM 1311 C CA . THR A 1 168 ? 30.583 -32.142 -27.794 1.00 58.47 168 THR A CA 1
ATOM 1312 C C . THR A 1 168 ? 30.252 -30.676 -28.017 1.00 58.47 168 THR A C 1
ATOM 1314 O O . THR A 1 168 ? 30.181 -30.223 -29.158 1.00 58.47 168 THR A O 1
ATOM 1317 N N . VAL A 1 169 ? 30.058 -29.938 -26.926 1.00 60.19 169 VAL A N 1
ATOM 1318 C CA . VAL A 1 169 ? 29.888 -28.483 -26.948 1.00 60.19 169 VAL A CA 1
ATOM 1319 C C . VAL A 1 169 ? 31.186 -27.845 -26.476 1.00 60.19 169 VAL A C 1
ATOM 1321 O O . VAL A 1 169 ? 31.718 -28.224 -25.431 1.00 60.19 169 VAL A O 1
ATOM 1324 N N . ILE A 1 170 ? 31.683 -26.891 -27.262 1.00 71.62 170 ILE A N 1
ATOM 1325 C CA . ILE A 1 170 ? 32.914 -26.150 -27.000 1.00 71.62 170 ILE A CA 1
ATOM 1326 C C . ILE A 1 170 ? 32.538 -24.708 -26.668 1.00 71.62 170 ILE A C 1
ATOM 1328 O O . ILE A 1 170 ? 31.931 -24.019 -27.487 1.00 71.62 170 ILE A O 1
ATOM 1332 N N . ILE A 1 171 ? 32.891 -24.261 -25.465 1.00 72.44 171 ILE A N 1
ATOM 1333 C CA . ILE A 1 171 ? 32.672 -22.888 -25.009 1.00 72.44 171 ILE A CA 1
ATOM 1334 C C . ILE A 1 171 ? 34.030 -22.195 -24.957 1.00 72.44 171 ILE A C 1
ATOM 1336 O O . ILE A 1 171 ? 34.895 -22.580 -24.169 1.00 72.44 171 ILE A O 1
ATOM 1340 N N . GLN A 1 172 ? 34.206 -21.171 -25.792 1.00 65.88 172 GLN A N 1
ATOM 1341 C CA . GLN A 1 172 ? 35.388 -20.314 -25.780 1.00 65.88 172 GLN A CA 1
ATOM 1342 C C . GLN A 1 172 ? 35.096 -19.057 -24.962 1.00 65.88 172 GLN A C 1
ATOM 1344 O O . GLN A 1 172 ? 34.213 -18.274 -25.312 1.00 65.88 172 GLN A O 1
ATOM 1349 N N . VAL A 1 173 ? 35.830 -18.865 -23.868 1.00 67.62 173 VAL A N 1
ATOM 1350 C CA . VAL A 1 173 ? 35.690 -17.687 -23.006 1.00 67.62 173 VAL A CA 1
ATOM 1351 C C . VAL A 1 173 ? 36.849 -16.729 -23.270 1.00 67.62 173 VAL A C 1
ATOM 1353 O O . VAL A 1 173 ? 37.995 -17.004 -22.912 1.00 67.62 173 VAL A O 1
ATOM 1356 N N . THR A 1 174 ? 36.548 -15.588 -23.891 1.00 65.94 174 THR A N 1
ATOM 1357 C CA . THR A 1 174 ? 37.475 -14.460 -24.070 1.00 65.94 174 THR A CA 1
ATOM 1358 C C . THR A 1 174 ? 37.220 -13.405 -22.995 1.00 65.94 174 THR A C 1
ATOM 1360 O O . THR A 1 174 ? 36.090 -12.945 -22.842 1.00 65.94 174 THR A O 1
ATOM 1363 N N . ALA A 1 175 ? 38.251 -12.994 -22.257 1.00 53.88 175 ALA A N 1
ATOM 1364 C CA . ALA A 1 175 ? 38.136 -11.904 -21.291 1.00 53.88 175 ALA A CA 1
ATOM 1365 C C . ALA A 1 175 ? 38.199 -10.544 -22.011 1.00 53.88 175 ALA A C 1
ATOM 1367 O O . ALA A 1 175 ? 39.264 -10.144 -22.475 1.00 53.88 175 ALA A O 1
ATOM 1368 N N . ASP A 1 176 ? 37.073 -9.832 -22.101 1.00 50.78 176 ASP A N 1
ATOM 1369 C CA . ASP A 1 176 ? 37.037 -8.446 -22.581 1.00 50.78 176 ASP A CA 1
ATOM 1370 C C . ASP A 1 176 ? 37.370 -7.488 -21.426 1.00 50.78 176 ASP A C 1
ATOM 1372 O O . ASP A 1 176 ? 36.602 -7.337 -20.473 1.00 50.78 176 ASP A O 1
ATOM 1376 N N . VAL A 1 177 ? 38.543 -6.854 -21.476 1.00 57.19 177 VAL A N 1
ATOM 1377 C CA . VAL A 1 177 ? 38.929 -5.798 -20.527 1.00 57.19 177 VAL A CA 1
ATOM 1378 C C . VAL A 1 177 ? 38.532 -4.447 -21.129 1.00 57.19 177 VAL A C 1
ATOM 1380 O O . VAL A 1 177 ? 39.365 -3.684 -21.615 1.00 57.19 177 VAL A O 1
ATOM 1383 N N . GLY A 1 178 ? 37.231 -4.154 -21.105 1.00 42.06 178 GLY A N 1
ATOM 1384 C CA . GLY A 1 178 ? 36.656 -2.900 -21.592 1.00 42.06 178 GLY A CA 1
ATOM 1385 C C . GLY A 1 178 ? 36.598 -1.810 -20.518 1.00 42.06 178 GLY A C 1
ATOM 1386 O O . GLY A 1 178 ? 35.680 -1.759 -19.701 1.00 42.06 178 GLY A O 1
ATOM 1387 N N . MET A 1 179 ? 37.574 -0.898 -20.527 1.00 44.00 179 MET A N 1
ATOM 1388 C CA . MET A 1 179 ? 37.544 0.35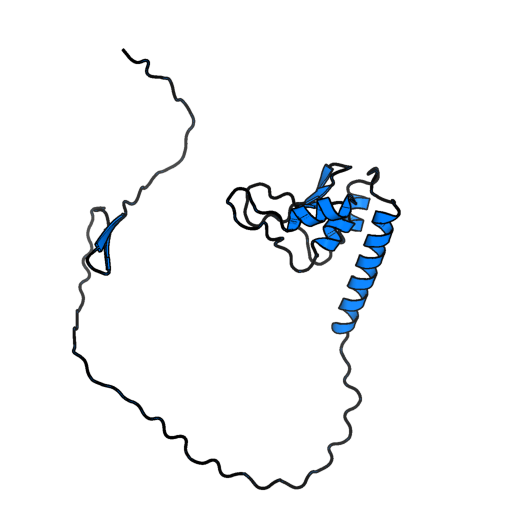8 -19.771 1.00 44.00 179 MET A CA 1
ATOM 1389 C C . MET A 1 179 ? 36.455 1.319 -20.284 1.00 44.00 179 MET A C 1
ATOM 1391 O O . MET A 1 179 ? 36.399 1.603 -21.470 1.00 44.00 179 MET A O 1
ATOM 1395 N N . LYS A 1 180 ? 35.698 1.895 -19.335 1.00 42.03 180 LYS A N 1
ATOM 1396 C CA . LYS A 1 180 ? 35.117 3.259 -19.273 1.00 42.03 180 LYS A CA 1
ATOM 1397 C C . LYS A 1 180 ? 34.446 3.842 -20.534 1.00 42.03 180 LYS A C 1
ATOM 1399 O O . LYS A 1 180 ? 35.053 4.068 -21.571 1.00 42.03 180 LYS A O 1
ATOM 1404 N N . GLY A 1 181 ? 33.184 4.228 -20.346 1.00 38.78 181 GLY A N 1
ATOM 1405 C CA . GLY A 1 181 ? 32.268 4.679 -21.386 1.00 38.78 181 GLY A CA 1
ATOM 1406 C C . GLY A 1 181 ? 32.652 5.916 -22.198 1.00 38.78 181 GLY A C 1
ATOM 1407 O O . GLY A 1 181 ? 33.417 6.776 -21.769 1.00 38.78 181 GLY A O 1
ATOM 1408 N N . ARG A 1 182 ? 31.980 6.046 -23.345 1.00 40.47 182 ARG A N 1
ATOM 1409 C CA . ARG A 1 182 ? 31.499 7.316 -23.894 1.00 40.47 182 ARG A CA 1
ATOM 1410 C C . ARG A 1 182 ? 30.467 7.083 -25.002 1.00 40.47 182 ARG A C 1
ATOM 1412 O O . ARG A 1 182 ? 30.424 6.042 -25.641 1.00 40.47 182 ARG A O 1
ATOM 1419 N N . LEU A 1 183 ? 29.622 8.097 -25.130 1.00 38.03 183 LEU A N 1
ATOM 1420 C CA . LEU A 1 183 ? 28.404 8.240 -25.921 1.00 38.03 183 LEU A CA 1
ATOM 1421 C C . LEU A 1 183 ? 28.560 8.114 -27.448 1.00 38.03 183 LEU A C 1
ATOM 1423 O O . LEU A 1 183 ? 29.533 8.590 -28.020 1.00 38.03 183 LEU A O 1
ATOM 1427 N N . ALA A 1 184 ? 27.474 7.616 -28.051 1.00 35.72 184 ALA A N 1
ATOM 1428 C CA . ALA A 1 184 ? 26.789 8.079 -29.267 1.00 35.72 184 ALA A CA 1
ATOM 1429 C C . ALA A 1 184 ? 27.593 8.401 -30.544 1.00 35.72 184 ALA A C 1
ATOM 1431 O O . ALA A 1 184 ? 28.239 9.440 -30.639 1.00 35.72 184 ALA A O 1
ATOM 1432 N N . ARG A 1 185 ? 27.326 7.629 -31.609 1.00 33.78 185 ARG A N 1
ATOM 1433 C CA . ARG A 1 185 ? 26.668 8.085 -32.859 1.00 33.78 185 ARG A CA 1
ATOM 1434 C C . ARG A 1 185 ? 26.677 6.947 -33.886 1.00 33.78 185 ARG A C 1
ATOM 1436 O O . ARG A 1 185 ? 27.732 6.573 -34.379 1.00 33.78 185 ARG A O 1
ATOM 1443 N N . LEU A 1 186 ? 25.495 6.452 -34.244 1.00 34.06 186 LEU A N 1
ATOM 1444 C CA . LEU A 1 186 ? 25.271 5.705 -35.482 1.00 34.06 186 LEU A CA 1
ATOM 1445 C C . LEU A 1 186 ? 24.868 6.725 -36.553 1.00 34.06 186 LEU A C 1
ATOM 1447 O O . LEU A 1 186 ? 23.810 7.343 -36.453 1.00 34.06 186 LEU A O 1
ATOM 1451 N N . LEU A 1 187 ? 25.741 6.933 -37.537 1.00 35.25 187 LEU A N 1
ATOM 1452 C CA . LEU A 1 187 ? 25.390 7.510 -38.832 1.00 35.25 187 LEU A CA 1
ATOM 1453 C C . LEU A 1 187 ? 25.561 6.419 -39.888 1.00 35.25 187 LEU A C 1
ATOM 1455 O O . LEU A 1 187 ? 26.444 5.573 -39.772 1.00 35.25 187 LEU A O 1
ATOM 1459 N N . GLY A 1 188 ? 24.622 6.429 -40.830 1.00 34.00 188 GLY A N 1
ATOM 1460 C CA . GLY A 1 188 ? 24.231 5.311 -41.674 1.00 34.00 188 GLY A CA 1
ATOM 1461 C C . GLY A 1 188 ? 25.223 4.884 -42.747 1.00 34.00 188 GLY A C 1
ATOM 1462 O O . GLY A 1 188 ? 26.210 5.554 -43.040 1.00 34.00 188 GLY A O 1
ATOM 1463 N N . LEU A 1 189 ? 24.872 3.762 -43.367 1.00 33.97 189 LEU A N 1
ATOM 1464 C CA . LEU A 1 189 ? 25.351 3.354 -44.676 1.00 33.97 189 LEU A CA 1
ATOM 1465 C C . LEU A 1 189 ? 24.120 3.068 -45.538 1.00 33.97 189 LEU A C 1
ATOM 1467 O O . LEU A 1 189 ? 23.356 2.146 -45.249 1.00 33.97 189 LEU A O 1
ATOM 1471 N N . ASP A 1 190 ? 23.934 3.904 -46.557 1.00 35.12 190 ASP A N 1
ATOM 1472 C CA . ASP A 1 190 ? 23.083 3.623 -47.706 1.00 35.12 190 ASP A CA 1
ATOM 1473 C C . ASP A 1 190 ? 23.739 2.538 -48.574 1.00 35.12 190 ASP A C 1
ATOM 1475 O O . ASP A 1 190 ? 24.958 2.514 -48.759 1.00 35.12 190 ASP A O 1
ATOM 1479 N N . LEU A 1 191 ? 22.906 1.646 -49.107 1.00 37.00 191 LEU A N 1
ATOM 1480 C CA . LEU A 1 191 ? 23.245 0.649 -50.119 1.00 37.00 191 LEU A CA 1
ATOM 1481 C C . LEU A 1 191 ? 23.010 1.240 -51.515 1.00 37.00 191 LEU A C 1
ATOM 1483 O O . LEU A 1 191 ? 21.864 1.536 -51.857 1.00 37.00 191 LEU A O 1
ATOM 1487 N N . ASN A 1 192 ? 24.069 1.339 -52.323 1.00 40.78 192 ASN A N 1
ATOM 1488 C CA . ASN A 1 192 ? 24.118 0.746 -53.668 1.00 40.78 192 ASN A CA 1
ATOM 1489 C C . ASN A 1 192 ? 25.569 0.602 -54.143 1.00 40.78 192 ASN A C 1
ATOM 1491 O O . ASN A 1 192 ? 26.301 1.616 -54.091 1.00 40.78 192 ASN A O 1
#